Protein AF-A0A3C0BRW0-F1 (afdb_monomer_lite)

pLDDT: mean 70.27, std 20.3, range [24.67, 95.62]

Sequence (268 aa):
MEIEELIKKYGTYVYSYAWKLSCSPDEADDISQETFIRAWKNRDTLRDEKAAAGWLRRICLNCFLMKHRGKEAQNILFAGGVQEPEDDDRQAAERYMPLPEEEVLVDESIREMQNGCFYAMVRRLTLEQRIAFSLVDMFGLTTAETAQLLAGTEGAVKAQLFRARMNLDAFFSGHCSVISAANPCSCRAWQEFWKQRYRNQEEMRKSAAQVIPDGTLDWHTKKYRFNPAVRGKIRYLYAHMPEKEPDEKWFKKIIETVSLPPQTTSSL

Radius of gyration: 19.44 Å; chains: 1; bounding box: 42×48×54 Å

Secondary structure (DSSP, 8-state):
--HHHHHHHHHHHHHHHHHHHH--HHHHHHHHHHHHHHHHHTGGG---STTHHHHHHHHHHHHHHHHHH-TTGGG-SS-S----------------PPPTTS----SGGGTT---HHHHHHHTTS-HHHHHHHIIIIIT---HHHHHHHTTS-HHHHHHHHHHHHHHHHHHHHHHBTTT-TTSSB-HHHHHHHHHHTTT-HHHHHHHHHHH-TTSS--TTTTT----HHHHHHHHHHHHT--SSPPPHHHHHHHHHHHHSPP------

Foldseek 3Di:
DALVVLCVLCVVVQLLLQCLQQVDNVRSVVLSVQLSVVCNVCVVVDPDPVCSSVVSSLSSVQSVCCVVPNDPQLADLAPDDDDDDDDDDDDDDDDDQPDSPPDDDDDPLLVQQPPCVVSVQLQQADSSLSLLCSVCLVRPDQLVVSQVSNVHDSRRSVVSPVQNLLLSLLLCCQAPCLQPVPHDDDVVVVLVCVVCCVVCVPVVVVVVCVSPVVSHGDNVVSVDDDDVLSSVLVSVCVVLPDSHDDDPVSVVVSSVVNVDDPPPPPDD

Structure (mmCIF, N/CA/C/O backbone):
data_AF-A0A3C0BRW0-F1
#
_entry.id   AF-A0A3C0BRW0-F1
#
loop_
_atom_site.group_PDB
_atom_site.id
_atom_site.type_symbol
_atom_site.label_atom_id
_atom_site.label_alt_id
_atom_site.label_comp_id
_atom_site.label_asym_id
_atom_site.label_entity_id
_atom_site.label_seq_id
_atom_site.pdbx_PDB_ins_code
_atom_site.Cartn_x
_atom_site.Cartn_y
_atom_site.Cartn_z
_atom_site.occupancy
_atom_site.B_iso_or_equiv
_atom_site.auth_seq_id
_atom_site.auth_comp_id
_atom_site.auth_asym_id
_atom_site.auth_atom_id
_atom_site.pdbx_PDB_model_num
ATOM 1 N N . MET A 1 1 ? -19.737 -1.224 21.352 1.00 72.94 1 MET A N 1
ATOM 2 C CA . MET A 1 1 ? -19.337 -2.391 20.548 1.00 72.94 1 MET A CA 1
ATOM 3 C C . MET A 1 1 ? -18.208 -3.056 21.295 1.00 72.94 1 MET A C 1
ATOM 5 O O . MET A 1 1 ? -17.235 -2.374 21.614 1.00 72.94 1 MET A O 1
ATOM 9 N N . GLU A 1 2 ? -18.388 -4.324 21.641 1.00 86.19 2 GLU A N 1
ATOM 10 C CA . GLU A 1 2 ? -17.383 -5.087 22.384 1.00 86.19 2 GLU A CA 1
ATOM 11 C C . GLU A 1 2 ? -16.185 -5.424 21.484 1.00 86.19 2 GLU A C 1
ATOM 13 O O . GLU A 1 2 ? -16.259 -5.351 20.251 1.00 86.19 2 GLU A O 1
ATOM 18 N N . ILE A 1 3 ? -15.042 -5.761 22.085 1.00 87.81 3 ILE A N 1
ATOM 19 C CA . ILE A 1 3 ? -13.817 -6.015 21.314 1.00 87.81 3 ILE A CA 1
ATOM 20 C C . ILE A 1 3 ? -13.934 -7.279 20.457 1.00 87.81 3 ILE A C 1
ATOM 22 O O . ILE A 1 3 ? -13.419 -7.314 19.342 1.00 87.81 3 ILE A O 1
ATOM 26 N N . GLU A 1 4 ? -14.654 -8.290 20.931 1.00 89.94 4 GLU A N 1
ATOM 27 C CA . GLU A 1 4 ? -14.922 -9.527 20.204 1.00 89.94 4 GLU A CA 1
ATOM 28 C C . GLU A 1 4 ? -15.706 -9.250 18.915 1.00 89.94 4 GLU A C 1
ATOM 30 O O . GLU A 1 4 ? -15.403 -9.822 17.867 1.00 89.94 4 GLU A O 1
ATOM 35 N N . GLU A 1 5 ? -16.668 -8.323 18.963 1.00 88.25 5 GLU A N 1
ATOM 36 C CA . GLU A 1 5 ? -17.436 -7.886 17.792 1.00 88.25 5 GLU A CA 1
ATOM 37 C C . GLU A 1 5 ? -16.550 -7.127 16.799 1.00 88.25 5 GLU A C 1
ATOM 39 O O . GLU A 1 5 ? -16.601 -7.389 15.596 1.00 88.25 5 GLU A O 1
ATOM 44 N N . LEU A 1 6 ? -15.682 -6.239 17.300 1.00 86.94 6 LEU A N 1
ATOM 45 C CA . LEU A 1 6 ? -14.691 -5.530 16.487 1.00 86.94 6 LEU A CA 1
ATOM 46 C C . LEU A 1 6 ? -13.738 -6.496 15.775 1.00 86.94 6 LEU A C 1
ATOM 48 O O . LEU A 1 6 ? -13.504 -6.343 14.578 1.00 86.94 6 LEU A O 1
ATOM 52 N N . ILE A 1 7 ? -13.195 -7.485 16.489 1.00 88.88 7 ILE A N 1
ATOM 53 C CA . ILE A 1 7 ? -12.282 -8.486 15.921 1.00 88.88 7 ILE A CA 1
ATOM 54 C C . ILE A 1 7 ? -13.012 -9.323 14.874 1.00 88.88 7 ILE A C 1
ATOM 56 O O . ILE A 1 7 ? -12.512 -9.489 13.763 1.00 88.88 7 ILE A O 1
ATOM 60 N N . LYS A 1 8 ? -14.215 -9.811 15.193 1.00 87.50 8 LYS A N 1
ATOM 61 C CA . LYS A 1 8 ? -15.005 -10.630 14.272 1.00 87.50 8 LYS A CA 1
ATOM 62 C C . LYS A 1 8 ? -15.357 -9.874 12.989 1.00 87.50 8 LYS A C 1
ATOM 64 O O . LYS A 1 8 ? -15.321 -10.466 11.916 1.00 87.50 8 LYS A O 1
ATOM 69 N N . LYS A 1 9 ? -15.691 -8.584 13.093 1.00 87.69 9 LYS A N 1
ATOM 70 C CA . LYS A 1 9 ? -16.120 -7.763 11.951 1.00 87.69 9 LYS A CA 1
ATOM 71 C C . LYS A 1 9 ? -14.956 -7.184 11.144 1.00 87.69 9 LYS A C 1
ATOM 73 O O . LYS A 1 9 ? -15.060 -7.074 9.930 1.00 87.69 9 LYS A O 1
ATOM 78 N N . TYR A 1 10 ? -13.856 -6.806 11.797 1.00 86.75 10 TYR A N 1
ATOM 79 C CA . TYR A 1 10 ? -12.770 -6.044 11.168 1.00 86.75 10 TYR A CA 1
ATOM 80 C C . TYR A 1 10 ? -11.405 -6.744 11.192 1.00 86.75 10 TYR A C 1
ATOM 82 O O . TYR A 1 10 ? -10.428 -6.156 10.730 1.00 86.75 10 TYR A O 1
ATOM 90 N N . GLY A 1 11 ? -11.301 -7.975 11.701 1.00 86.06 11 GLY A N 1
ATOM 91 C CA . GLY A 1 11 ? -10.047 -8.739 11.765 1.00 86.06 11 GLY A CA 1
ATOM 92 C C . GLY A 1 11 ? -9.334 -8.812 10.417 1.00 86.06 11 GLY A C 1
ATOM 93 O O . GLY A 1 11 ? -8.176 -8.413 10.298 1.00 86.06 11 GLY A O 1
ATOM 94 N N . THR A 1 12 ? -10.070 -9.217 9.384 1.00 81.44 12 THR A N 1
ATOM 95 C CA . THR A 1 12 ? -9.594 -9.286 7.996 1.00 81.44 12 THR A CA 1
ATOM 96 C C . THR A 1 12 ? -9.165 -7.927 7.466 1.00 81.44 12 THR A C 1
ATOM 98 O O . THR A 1 12 ? -8.080 -7.793 6.913 1.00 81.44 12 THR A O 1
ATOM 101 N N . TYR A 1 13 ? -9.989 -6.900 7.683 1.00 83.50 13 TYR A N 1
ATOM 102 C CA . TYR A 1 13 ? -9.696 -5.538 7.249 1.00 83.50 13 TYR A CA 1
ATOM 103 C C . TYR A 1 13 ? -8.367 -5.037 7.832 1.00 83.50 13 TYR A C 1
ATOM 105 O O . TYR A 1 13 ? -7.514 -4.531 7.102 1.00 83.50 13 TYR A O 1
ATOM 113 N N . VAL A 1 14 ? -8.171 -5.217 9.141 1.00 88.50 14 VAL A N 1
ATOM 114 C CA . VAL A 1 14 ? -6.945 -4.814 9.841 1.00 88.50 14 VAL A CA 1
ATOM 115 C C . VAL A 1 14 ? -5.745 -5.616 9.347 1.00 88.50 14 VAL A C 1
ATOM 117 O O . VAL A 1 14 ? -4.701 -5.019 9.085 1.00 88.50 14 VAL A O 1
ATOM 120 N N . TYR A 1 15 ? -5.895 -6.927 9.151 1.00 87.50 15 TYR A N 1
ATOM 121 C CA . TYR A 1 15 ? -4.826 -7.762 8.612 1.00 87.50 15 TYR A CA 1
ATOM 122 C C . TYR A 1 15 ? -4.410 -7.333 7.209 1.00 87.50 15 TYR A C 1
ATOM 124 O O . TYR A 1 15 ? -3.234 -7.061 6.969 1.00 87.50 15 TYR A O 1
ATOM 132 N N . SER A 1 16 ? -5.370 -7.192 6.293 1.00 83.31 16 SER A N 1
ATOM 133 C CA . SER A 1 16 ? -5.122 -6.717 4.932 1.00 83.31 16 SER A CA 1
ATOM 134 C C . SER A 1 16 ? -4.447 -5.344 4.942 1.00 83.31 16 SER A C 1
ATOM 136 O O . SER A 1 16 ? -3.535 -5.100 4.149 1.00 83.31 16 SER A O 1
ATOM 138 N N . TYR A 1 17 ? -4.827 -4.469 5.881 1.00 84.94 17 TYR A N 1
ATOM 139 C CA . TYR A 1 17 ? -4.181 -3.179 6.147 1.00 84.94 17 TYR A CA 1
ATOM 140 C C . TYR A 1 17 ? -2.728 -3.288 6.580 1.00 84.94 17 TYR A C 1
ATOM 142 O O . TYR A 1 17 ? -1.840 -2.731 5.923 1.00 84.94 17 TYR A O 1
ATOM 150 N N . ALA A 1 18 ? -2.458 -4.060 7.621 1.00 89.00 18 ALA A N 1
ATOM 151 C CA . ALA A 1 18 ? -1.109 -4.308 8.094 1.00 89.00 18 ALA A CA 1
ATOM 152 C C . ALA A 1 18 ? -0.230 -4.975 7.023 1.00 89.00 18 ALA A C 1
ATOM 154 O O . ALA A 1 18 ? 0.948 -4.636 6.874 1.00 89.00 18 ALA A O 1
ATOM 155 N N . TRP A 1 19 ? -0.800 -5.885 6.238 1.00 84.81 19 TRP A N 1
ATOM 156 C CA . TRP A 1 19 ? -0.107 -6.607 5.182 1.00 84.81 19 TRP A CA 1
ATOM 157 C C . TRP A 1 19 ? 0.234 -5.722 3.990 1.00 84.81 19 TRP A C 1
ATOM 159 O O . TRP A 1 19 ? 1.385 -5.697 3.569 1.00 84.81 19 TRP A O 1
ATOM 169 N N . LYS A 1 20 ? -0.701 -4.911 3.491 1.00 83.31 20 LYS A N 1
ATOM 170 C CA . LYS A 1 20 ? -0.432 -3.948 2.409 1.00 83.31 20 LYS A CA 1
ATOM 171 C C . LYS A 1 20 ? 0.614 -2.892 2.803 1.00 83.31 20 LYS A C 1
ATOM 173 O O . LYS A 1 20 ? 1.365 -2.431 1.943 1.00 83.31 20 LYS A O 1
ATOM 178 N N . LEU A 1 21 ? 0.708 -2.528 4.086 1.00 85.25 21 LEU A N 1
ATOM 179 C CA . LEU A 1 21 ? 1.735 -1.610 4.606 1.00 85.25 21 LEU A CA 1
ATOM 180 C C . LEU A 1 21 ? 3.111 -2.277 4.769 1.00 85.25 21 LEU A C 1
ATOM 182 O O . LEU A 1 21 ? 4.126 -1.773 4.284 1.00 85.25 21 LEU A O 1
ATOM 186 N N . SER A 1 22 ? 3.165 -3.416 5.459 1.00 82.44 22 SER A N 1
ATOM 187 C CA . SER A 1 22 ? 4.420 -4.117 5.776 1.00 82.44 22 SER A CA 1
ATOM 188 C C . SER A 1 22 ? 4.954 -4.959 4.618 1.00 82.44 22 SER A C 1
ATOM 190 O O . SER A 1 22 ? 6.145 -5.290 4.568 1.00 82.44 22 SER A O 1
ATOM 192 N N . CYS A 1 23 ? 4.062 -5.326 3.697 1.00 75.31 23 CYS A N 1
ATOM 193 C CA . CYS A 1 23 ? 4.205 -6.393 2.714 1.00 75.31 23 CYS A CA 1
ATOM 194 C C . CYS A 1 23 ? 4.520 -7.768 3.344 1.00 75.31 23 CYS A C 1
ATOM 196 O O . CYS A 1 23 ? 4.859 -8.703 2.619 1.00 75.31 23 CYS A O 1
ATOM 198 N N . SER A 1 24 ? 4.488 -7.914 4.675 1.00 74.44 24 SER A N 1
ATOM 199 C CA . SER A 1 24 ? 4.941 -9.095 5.421 1.00 74.44 24 SER A CA 1
ATOM 200 C C . SER A 1 24 ? 3.781 -9.841 6.028 1.00 74.44 24 SER A C 1
ATOM 202 O O . SER A 1 24 ? 3.061 -9.218 6.794 1.00 74.44 24 SER A O 1
ATOM 204 N N . PRO A 1 25 ? 3.636 -11.153 5.799 1.00 73.56 25 PRO A N 1
ATOM 205 C CA . PRO A 1 25 ? 2.705 -11.949 6.589 1.00 73.56 25 PRO A CA 1
ATOM 206 C C . PRO A 1 25 ? 3.039 -11.878 8.086 1.00 73.56 25 PRO A C 1
ATOM 208 O O . PRO A 1 25 ? 2.203 -11.450 8.871 1.00 73.56 25 PRO A O 1
ATOM 211 N N . ASP A 1 26 ? 4.297 -12.153 8.451 1.00 74.56 26 ASP A N 1
ATOM 212 C CA . ASP A 1 26 ? 4.727 -12.200 9.857 1.00 74.56 26 ASP A CA 1
ATOM 213 C C . ASP A 1 26 ? 4.567 -10.843 10.562 1.00 74.56 26 ASP A C 1
ATOM 215 O O . ASP A 1 26 ? 4.089 -10.758 11.688 1.00 74.56 26 ASP A O 1
ATOM 219 N N . GLU A 1 27 ? 4.924 -9.739 9.891 1.00 83.50 27 GLU A N 1
ATOM 220 C CA . GLU A 1 27 ? 4.712 -8.419 10.496 1.00 83.50 27 GLU A CA 1
ATOM 221 C C . GLU A 1 27 ? 3.241 -8.011 10.494 1.00 83.50 27 GLU A C 1
ATOM 223 O O . GLU A 1 27 ? 2.842 -7.269 11.387 1.00 83.50 27 GLU A O 1
ATOM 228 N N . ALA A 1 28 ? 2.451 -8.449 9.510 1.00 86.62 28 ALA A N 1
ATOM 229 C CA . ALA A 1 28 ? 1.026 -8.161 9.475 1.00 86.62 28 ALA A CA 1
ATOM 230 C C . ALA A 1 28 ? 0.301 -8.824 10.641 1.00 86.62 28 ALA A C 1
ATOM 232 O O . ALA A 1 28 ? -0.515 -8.155 11.272 1.00 86.62 28 ALA A O 1
ATOM 233 N N . ASP A 1 29 ? 0.639 -10.075 10.966 1.00 86.00 29 ASP A N 1
ATOM 234 C CA . ASP A 1 29 ? 0.128 -10.773 12.150 1.00 86.00 29 ASP A CA 1
ATOM 235 C C . ASP A 1 29 ? 0.421 -9.959 13.420 1.00 86.00 29 ASP A C 1
ATOM 237 O O . ASP A 1 29 ? -0.505 -9.582 14.144 1.00 86.00 29 ASP A O 1
ATOM 241 N N . ASP A 1 30 ? 1.689 -9.590 13.637 1.00 89.25 30 ASP A N 1
ATOM 242 C CA . ASP A 1 30 ? 2.110 -8.798 14.801 1.00 89.25 30 ASP A CA 1
ATOM 243 C C . ASP A 1 30 ? 1.377 -7.450 14.895 1.00 89.25 30 ASP A C 1
ATOM 245 O O . ASP A 1 30 ? 0.871 -7.060 15.950 1.00 89.25 30 ASP A O 1
ATOM 249 N N . ILE A 1 31 ? 1.339 -6.700 13.788 1.00 93.38 31 ILE A N 1
ATOM 250 C CA . ILE A 1 31 ? 0.736 -5.363 13.739 1.00 93.38 31 ILE A CA 1
ATOM 251 C C . ILE A 1 31 ? -0.772 -5.456 13.971 1.00 93.38 31 ILE A C 1
ATOM 253 O O . ILE A 1 31 ? -1.332 -4.598 14.655 1.00 93.38 31 ILE A O 1
ATOM 257 N N . SER A 1 32 ? -1.435 -6.478 13.432 1.00 93.44 32 SER A N 1
ATOM 258 C CA . SER A 1 32 ? -2.879 -6.669 13.595 1.00 93.44 32 SER A CA 1
ATOM 259 C C . SER A 1 32 ? -3.239 -6.980 15.040 1.00 93.44 32 SER A C 1
ATOM 261 O O . SER A 1 32 ? -4.158 -6.372 15.591 1.00 93.44 32 SER A O 1
ATOM 263 N N . GLN A 1 33 ? -2.478 -7.863 15.688 1.00 93.50 33 GLN A N 1
ATOM 264 C CA . GLN A 1 33 ? -2.668 -8.174 17.104 1.00 93.50 33 GLN A CA 1
ATOM 265 C C . GLN A 1 33 ? -2.468 -6.931 17.978 1.00 93.50 33 GLN A C 1
ATOM 267 O O . GLN A 1 33 ? -3.347 -6.581 18.767 1.00 93.50 33 GLN A O 1
ATOM 272 N N . GLU A 1 34 ? -1.365 -6.202 17.784 1.00 95.19 34 GLU A N 1
ATOM 273 C CA . GLU A 1 34 ? -1.102 -4.956 18.515 1.00 95.19 34 GLU A CA 1
ATOM 274 C C . GLU A 1 34 ? -2.198 -3.905 18.260 1.00 95.19 34 GLU A C 1
ATOM 276 O O . GLU A 1 34 ? -2.597 -3.179 19.176 1.00 95.19 34 GLU A O 1
ATOM 281 N N . THR A 1 35 ? -2.753 -3.860 17.044 1.00 94.94 35 THR A N 1
ATOM 282 C CA . THR A 1 35 ? -3.877 -2.979 16.698 1.00 94.94 35 THR A CA 1
ATOM 283 C C . THR A 1 35 ? -5.098 -3.277 17.554 1.00 94.94 35 THR A C 1
ATOM 285 O O . THR A 1 35 ? -5.644 -2.352 18.156 1.00 94.94 35 THR A O 1
ATOM 288 N N . PHE A 1 36 ? -5.520 -4.539 17.662 1.00 95.62 36 PHE A N 1
ATOM 289 C CA . PHE A 1 36 ? -6.689 -4.897 18.469 1.00 95.62 36 PHE A CA 1
ATOM 290 C C . PHE A 1 36 ? -6.442 -4.746 19.973 1.00 95.62 36 PHE A C 1
ATOM 292 O O . PHE A 1 36 ? -7.334 -4.288 20.687 1.00 95.62 36 PHE A O 1
ATOM 299 N N . ILE A 1 37 ? -5.223 -5.006 20.457 1.00 94.50 37 ILE A N 1
ATOM 300 C CA . ILE A 1 37 ? -4.841 -4.725 21.852 1.00 94.50 37 ILE A CA 1
ATOM 301 C C . ILE A 1 37 ? -4.998 -3.230 22.162 1.00 94.50 37 ILE A C 1
ATOM 303 O O . ILE A 1 37 ? -5.529 -2.848 23.209 1.00 94.50 37 ILE A O 1
ATOM 307 N N . ARG A 1 38 ? -4.558 -2.353 21.255 1.00 92.81 38 ARG A N 1
ATOM 308 C CA . ARG A 1 38 ? -4.721 -0.902 21.420 1.00 92.81 38 ARG A CA 1
ATOM 309 C C . ARG A 1 38 ? -6.149 -0.438 21.228 1.00 92.81 38 ARG A C 1
ATOM 311 O O . ARG A 1 38 ? -6.566 0.467 21.948 1.00 92.81 38 ARG A O 1
ATOM 318 N N . ALA A 1 39 ? -6.883 -1.040 20.300 1.00 91.69 39 ALA A N 1
ATOM 319 C CA . ALA A 1 39 ? -8.300 -0.778 20.117 1.00 91.69 39 ALA A CA 1
ATOM 320 C C . ALA A 1 39 ? -9.053 -1.072 21.418 1.00 91.69 39 ALA A C 1
ATOM 322 O O . ALA A 1 39 ? -9.756 -0.205 21.919 1.00 91.69 39 ALA A O 1
ATOM 323 N N . TRP A 1 40 ? -8.806 -2.222 22.047 1.00 91.94 40 TRP A N 1
ATOM 324 C CA . TRP A 1 40 ? -9.408 -2.573 23.333 1.00 91.94 40 TRP A CA 1
ATOM 325 C C . TRP A 1 40 ? -9.110 -1.550 24.439 1.00 91.94 40 TRP A C 1
ATOM 327 O O . TRP A 1 40 ? -10.020 -1.110 25.150 1.00 91.94 40 TRP A O 1
ATOM 337 N N . LYS A 1 41 ? -7.847 -1.110 24.544 1.00 89.38 41 LYS A N 1
ATOM 338 C CA . LYS A 1 41 ? -7.415 -0.087 25.516 1.00 89.38 41 LYS A CA 1
ATOM 339 C C . LYS A 1 41 ? -8.036 1.290 25.272 1.00 89.38 41 LYS A C 1
ATOM 341 O O . LYS A 1 41 ? -8.185 2.046 26.221 1.00 89.38 41 LYS A O 1
ATOM 346 N N . ASN A 1 42 ? -8.373 1.619 24.025 1.00 87.31 42 ASN A N 1
ATOM 347 C CA . ASN A 1 42 ? -8.901 2.929 23.629 1.00 87.31 42 ASN A CA 1
ATOM 348 C C . ASN A 1 42 ? -10.364 2.866 23.171 1.00 87.31 42 ASN A C 1
ATOM 350 O O . ASN A 1 42 ? -10.830 3.801 22.519 1.00 87.31 42 ASN A O 1
ATOM 354 N N . ARG A 1 43 ? -11.090 1.782 23.466 1.00 86.94 43 ARG A N 1
ATOM 355 C CA . ARG A 1 43 ? -12.437 1.526 22.927 1.00 86.94 43 ARG A CA 1
ATOM 356 C C . ARG A 1 43 ? -13.429 2.651 23.226 1.00 86.94 43 ARG A C 1
ATOM 358 O O . ARG A 1 43 ? -14.273 2.943 22.391 1.00 86.94 43 ARG A O 1
ATOM 365 N 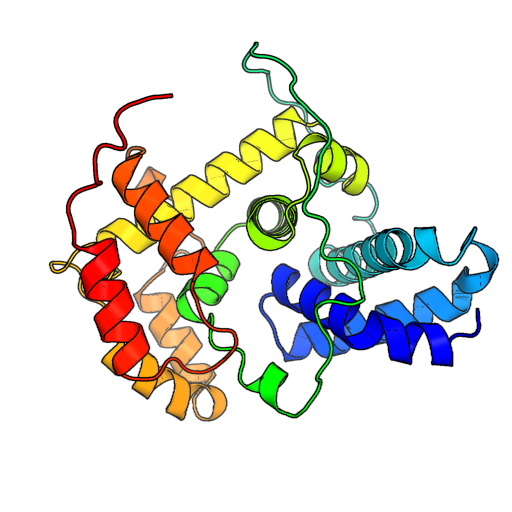N . ASP A 1 44 ? -13.244 3.353 24.342 1.00 84.69 44 ASP A N 1
ATOM 366 C CA . ASP A 1 44 ? -14.084 4.483 24.758 1.00 84.69 44 ASP A CA 1
ATOM 367 C C . ASP A 1 44 ? -13.938 5.716 23.839 1.00 84.69 44 ASP A C 1
ATOM 369 O O . ASP A 1 44 ? -14.751 6.634 23.880 1.00 84.69 44 ASP A O 1
ATOM 373 N N . THR A 1 45 ? -12.909 5.748 22.982 1.00 85.25 45 THR A N 1
ATOM 374 C CA . THR A 1 45 ? -12.702 6.808 21.976 1.00 85.25 45 THR A CA 1
ATOM 375 C C . THR A 1 45 ? -13.448 6.554 20.666 1.00 85.25 45 THR A C 1
ATOM 377 O O . THR A 1 45 ? -13.522 7.446 19.814 1.00 85.25 45 THR A O 1
ATOM 380 N N . LEU A 1 46 ? -13.997 5.348 20.482 1.00 83.06 46 LEU A N 1
ATOM 381 C CA . LEU A 1 46 ? -14.793 5.012 19.313 1.00 83.06 46 LEU A CA 1
ATOM 382 C C . LEU A 1 46 ? -16.173 5.665 19.438 1.00 83.06 46 LEU A C 1
ATOM 384 O O . LEU A 1 46 ? -16.971 5.298 20.294 1.00 83.06 46 LEU A O 1
ATOM 388 N N . ARG A 1 47 ? -16.451 6.634 18.561 1.00 73.56 47 ARG A N 1
ATOM 389 C CA . ARG A 1 47 ? -17.701 7.410 18.590 1.00 73.56 47 ARG A CA 1
ATOM 390 C C . ARG A 1 47 ? -18.930 6.561 18.269 1.00 73.56 47 ARG A C 1
ATOM 392 O O . ARG A 1 47 ? -19.927 6.648 18.974 1.00 73.56 47 ARG A O 1
ATOM 399 N N . ASP A 1 48 ? -18.854 5.774 17.198 1.00 81.00 48 ASP A N 1
ATOM 400 C CA . ASP A 1 48 ? -19.925 4.893 16.736 1.00 81.00 48 ASP A CA 1
ATOM 401 C C . ASP A 1 48 ? -19.377 3.765 15.843 1.00 81.00 48 ASP A C 1
ATOM 403 O O . ASP A 1 48 ? -18.195 3.732 15.491 1.00 81.00 48 ASP A O 1
ATOM 407 N N . GLU A 1 49 ? -20.248 2.828 15.468 1.00 75.31 49 GLU A N 1
ATOM 408 C CA . GLU A 1 49 ? -19.890 1.674 14.639 1.00 75.31 49 GLU A CA 1
ATOM 409 C C . GLU A 1 49 ? -19.458 2.053 13.212 1.00 75.31 49 GLU A C 1
ATOM 411 O O . GLU A 1 49 ? -18.581 1.400 12.645 1.00 75.31 49 GLU A O 1
ATOM 416 N N . LYS A 1 50 ? -20.014 3.127 12.637 1.00 79.12 50 LYS A N 1
ATOM 417 C CA . LYS A 1 50 ? -19.676 3.587 11.278 1.00 79.12 50 LYS A CA 1
ATOM 418 C C . LYS A 1 50 ? -18.261 4.164 11.224 1.00 79.12 50 LYS A C 1
ATOM 420 O O . LYS A 1 50 ? -17.599 4.085 10.192 1.00 79.12 50 LYS A O 1
ATOM 425 N N . ALA A 1 51 ? -17.768 4.696 12.340 1.00 78.31 51 ALA A N 1
ATOM 426 C CA . ALA A 1 51 ? -16.406 5.195 12.476 1.00 78.31 51 ALA A CA 1
ATOM 427 C C . ALA A 1 51 ? -15.353 4.087 12.692 1.00 78.31 51 ALA A C 1
ATOM 429 O O . ALA A 1 51 ? -14.154 4.367 12.595 1.00 78.31 51 ALA A O 1
ATOM 430 N N . ALA A 1 52 ? -15.760 2.842 12.970 1.00 81.56 52 ALA A N 1
ATOM 431 C CA . ALA A 1 52 ? -14.854 1.783 13.418 1.00 81.56 52 ALA A CA 1
ATOM 432 C C . ALA A 1 52 ? -13.749 1.445 12.407 1.00 81.56 52 ALA A C 1
ATOM 434 O O . ALA A 1 52 ? -12.589 1.337 12.801 1.00 81.56 52 ALA A O 1
ATOM 435 N N . ALA A 1 53 ? -14.067 1.360 11.110 1.00 84.00 53 ALA A N 1
ATOM 436 C CA . ALA A 1 53 ? -13.073 1.074 10.072 1.00 84.00 53 ALA A CA 1
ATOM 437 C C . ALA A 1 53 ? -11.973 2.152 10.018 1.00 84.00 53 ALA A C 1
ATOM 439 O O . ALA A 1 53 ? -10.783 1.850 10.102 1.00 84.00 53 ALA A O 1
ATOM 440 N N . GLY A 1 54 ? -12.363 3.431 9.954 1.00 80.94 54 GLY A N 1
ATOM 441 C CA . GLY A 1 54 ? -11.421 4.554 9.928 1.00 80.94 54 GLY A CA 1
ATOM 442 C C . GLY A 1 54 ? -10.608 4.689 11.220 1.00 80.94 54 GLY A C 1
ATOM 443 O O . GLY A 1 54 ? -9.421 5.023 11.175 1.00 80.94 54 GLY A O 1
ATOM 444 N N . TRP A 1 55 ? -11.225 4.388 12.363 1.00 84.38 55 TRP A N 1
ATOM 445 C CA . TRP A 1 55 ? -10.574 4.388 13.670 1.00 84.38 55 TRP A CA 1
ATOM 446 C C . TRP A 1 55 ? -9.535 3.263 13.798 1.00 84.38 55 TRP A C 1
ATOM 448 O O . TRP A 1 55 ? -8.374 3.540 14.110 1.00 84.38 55 TRP A O 1
ATOM 458 N N . LEU A 1 56 ? -9.889 2.020 13.449 1.00 86.88 56 LEU A N 1
ATOM 459 C CA . LEU A 1 56 ? -8.956 0.886 13.421 1.00 86.88 56 LEU A CA 1
ATOM 460 C C . LEU A 1 56 ? -7.808 1.117 12.434 1.00 86.88 56 LEU A C 1
ATOM 462 O O . LEU A 1 56 ? -6.654 0.847 12.763 1.00 86.88 56 LEU A O 1
ATOM 466 N N . ARG A 1 57 ? -8.094 1.693 11.261 1.00 87.50 57 ARG A N 1
ATOM 467 C CA . ARG A 1 57 ? -7.084 2.078 10.263 1.00 87.50 57 ARG A CA 1
ATOM 468 C C . ARG A 1 57 ? -6.017 3.003 10.849 1.00 87.50 57 ARG A C 1
ATOM 470 O O . ARG A 1 57 ? -4.822 2.793 10.638 1.00 87.50 57 ARG A O 1
ATOM 477 N N . ARG A 1 58 ? -6.442 4.028 11.598 1.00 86.50 58 ARG A N 1
ATOM 478 C CA . ARG A 1 58 ? -5.542 4.982 12.266 1.00 86.50 58 ARG A CA 1
ATOM 479 C C . ARG A 1 58 ? -4.669 4.272 13.301 1.00 86.50 58 ARG A C 1
ATOM 481 O O . ARG A 1 58 ? -3.460 4.492 13.324 1.00 86.50 58 ARG A O 1
ATOM 488 N N . ILE A 1 59 ? -5.257 3.398 14.120 1.00 89.56 59 ILE A N 1
ATOM 489 C CA . ILE A 1 59 ? -4.516 2.620 15.124 1.00 89.56 59 ILE A CA 1
ATOM 490 C C . ILE A 1 59 ? -3.498 1.698 14.444 1.00 89.56 59 ILE A C 1
ATOM 492 O O . ILE A 1 59 ? -2.333 1.685 14.840 1.00 89.56 59 ILE A O 1
ATOM 496 N N . CYS A 1 60 ? -3.905 0.981 13.397 1.00 91.38 60 CYS A N 1
ATOM 497 C CA . CYS A 1 60 ? -3.042 0.046 12.686 1.00 91.38 60 CYS A CA 1
ATOM 498 C C . CYS A 1 60 ? -1.852 0.739 12.024 1.00 91.38 60 CYS A C 1
ATOM 500 O O . CYS A 1 60 ? -0.717 0.272 12.141 1.00 91.38 60 CYS A O 1
ATOM 502 N N . LEU A 1 61 ? -2.086 1.889 11.386 1.00 89.06 61 LEU A N 1
ATOM 503 C CA . LEU A 1 61 ? -1.010 2.697 10.822 1.00 89.06 61 LEU A CA 1
ATOM 504 C C . LEU A 1 61 ? -0.027 3.143 11.909 1.00 89.06 61 LEU A C 1
ATOM 506 O O . LEU A 1 61 ? 1.180 3.026 11.726 1.00 89.06 61 LEU A O 1
ATOM 510 N N . ASN A 1 62 ? -0.526 3.598 13.059 1.00 87.69 62 ASN A N 1
ATOM 511 C CA . ASN A 1 62 ? 0.331 3.997 14.173 1.00 87.69 62 ASN A CA 1
ATOM 512 C C . ASN A 1 62 ? 1.176 2.824 14.695 1.00 87.69 62 ASN A C 1
ATOM 514 O O . ASN A 1 62 ? 2.359 3.009 14.978 1.00 87.69 62 ASN A O 1
ATOM 518 N N . CYS A 1 63 ? 0.606 1.619 14.785 1.00 90.88 63 CYS A N 1
ATOM 519 C CA . CYS A 1 63 ? 1.344 0.413 15.175 1.00 90.88 63 CYS A CA 1
ATOM 520 C C . CYS A 1 63 ? 2.468 0.098 14.178 1.00 90.88 63 CYS A C 1
ATOM 522 O O . CYS A 1 63 ? 3.610 -0.125 14.583 1.00 90.88 63 CYS A O 1
ATOM 524 N N . PHE A 1 64 ? 2.169 0.162 12.876 1.00 90.38 64 PHE A N 1
ATOM 525 C CA . PHE A 1 64 ? 3.162 -0.004 11.815 1.00 90.38 64 PHE A CA 1
ATOM 526 C C . PHE A 1 64 ? 4.292 1.035 11.920 1.00 90.38 64 PHE A C 1
ATOM 528 O O . PHE A 1 64 ? 5.470 0.676 11.923 1.00 90.38 64 PHE A O 1
ATOM 535 N N . LEU A 1 65 ? 3.953 2.317 12.075 1.00 86.44 65 LEU A N 1
ATOM 536 C CA . LEU A 1 65 ? 4.936 3.399 12.179 1.00 86.44 65 LEU A CA 1
ATOM 537 C C . LEU A 1 65 ? 5.829 3.264 13.412 1.00 86.44 65 LEU A C 1
ATOM 539 O O . LEU A 1 65 ? 7.038 3.460 13.310 1.00 86.44 65 LEU A O 1
ATOM 543 N N . MET A 1 66 ? 5.264 2.879 14.559 1.00 83.88 66 MET A N 1
ATOM 544 C CA . MET A 1 66 ? 6.043 2.640 15.775 1.00 83.88 66 MET A CA 1
ATOM 545 C C . MET A 1 66 ? 7.064 1.514 15.600 1.00 83.88 66 MET A C 1
ATOM 547 O O . MET A 1 66 ? 8.186 1.638 16.091 1.00 83.88 66 MET A O 1
ATOM 551 N N . LYS A 1 67 ? 6.697 0.441 14.887 1.00 84.94 67 LYS A N 1
ATOM 552 C CA . LYS A 1 67 ? 7.598 -0.685 14.599 1.00 84.94 67 LYS A CA 1
ATOM 553 C C . LYS A 1 67 ? 8.735 -0.285 13.654 1.00 84.94 67 LYS A C 1
ATOM 555 O O . LYS A 1 67 ? 9.865 -0.708 13.861 1.00 84.94 67 LYS A O 1
ATOM 560 N N . HIS A 1 68 ? 8.452 0.548 12.650 1.00 80.25 68 HIS A N 1
ATOM 561 C CA . HIS A 1 68 ? 9.406 0.873 11.576 1.00 80.25 68 HIS A CA 1
ATOM 562 C C . HIS A 1 68 ? 10.214 2.159 11.779 1.00 80.25 68 HIS A C 1
ATOM 564 O O . HIS A 1 68 ? 11.176 2.386 11.050 1.00 80.25 68 HIS A O 1
ATOM 570 N N . ARG A 1 69 ? 9.858 3.010 12.748 1.00 71.00 69 ARG A N 1
ATOM 571 C CA . ARG A 1 69 ? 10.557 4.285 12.995 1.00 71.00 69 ARG A CA 1
ATOM 572 C C . ARG A 1 69 ? 10.892 4.568 14.466 1.00 71.00 69 ARG A C 1
ATOM 574 O O . ARG A 1 69 ? 11.484 5.601 14.761 1.00 71.00 69 ARG A O 1
ATOM 581 N N . GLY A 1 70 ? 10.536 3.673 15.389 1.00 59.59 70 GLY A N 1
ATOM 582 C CA . GLY A 1 70 ? 10.740 3.872 16.826 1.00 59.59 70 GLY A CA 1
ATOM 583 C C . GLY A 1 70 ? 9.678 4.766 17.486 1.00 59.59 70 GLY A C 1
ATOM 584 O O . GLY A 1 70 ? 8.768 5.284 16.838 1.00 59.59 70 GLY A O 1
ATOM 585 N N . LYS A 1 71 ? 9.763 4.924 18.816 1.00 47.31 71 LYS A N 1
ATOM 586 C CA . LYS A 1 71 ? 8.726 5.585 19.641 1.00 47.31 71 LYS A CA 1
ATOM 587 C C . LYS A 1 71 ? 8.531 7.082 19.338 1.00 47.31 71 LYS A C 1
ATOM 589 O O . LYS A 1 71 ? 7.436 7.586 19.569 1.00 47.31 71 LYS A O 1
ATOM 594 N N . GLU A 1 72 ? 9.542 7.770 18.807 1.00 45.44 72 GLU A N 1
ATOM 595 C CA . GLU A 1 72 ? 9.540 9.226 18.557 1.00 45.44 72 GLU A CA 1
ATOM 596 C C . GLU A 1 72 ? 8.861 9.628 17.234 1.00 45.44 72 GLU A C 1
ATOM 598 O O . GLU A 1 72 ? 8.536 10.792 17.012 1.00 45.44 72 GLU A O 1
ATOM 603 N N . ALA A 1 73 ? 8.578 8.668 16.353 1.00 52.00 73 ALA A N 1
ATOM 604 C CA . ALA A 1 73 ? 8.141 8.937 14.985 1.00 52.00 73 ALA A CA 1
ATOM 605 C C . ALA A 1 73 ? 6.644 9.240 14.803 1.00 52.00 73 ALA A C 1
ATOM 607 O O . ALA A 1 73 ? 6.170 9.316 13.668 1.00 52.00 73 ALA A O 1
ATOM 608 N N . GLN A 1 74 ? 5.897 9.423 15.896 1.00 49.78 74 GLN A N 1
ATOM 609 C CA . GLN A 1 74 ? 4.446 9.647 15.865 1.00 49.78 74 GLN A CA 1
ATOM 610 C C . GLN A 1 74 ? 4.040 10.932 15.112 1.00 49.78 74 GLN A C 1
ATOM 612 O O . GLN A 1 74 ? 2.904 11.015 14.658 1.00 49.78 74 GLN A O 1
ATOM 617 N N . ASN A 1 75 ? 4.962 11.890 14.922 1.00 45.25 75 ASN A N 1
ATOM 618 C CA . ASN A 1 75 ? 4.644 13.237 14.424 1.00 45.25 75 ASN A CA 1
ATOM 619 C C . ASN A 1 75 ? 5.377 13.688 13.146 1.00 45.25 75 ASN A C 1
ATOM 621 O O . ASN A 1 75 ? 5.244 14.846 12.762 1.00 45.25 75 ASN A O 1
ATOM 625 N N . ILE A 1 76 ? 6.176 12.848 12.478 1.00 47.34 76 ILE A N 1
ATOM 626 C CA . ILE A 1 76 ? 7.113 13.355 11.452 1.00 47.34 76 ILE A CA 1
ATOM 627 C C . ILE A 1 76 ? 7.164 12.439 10.231 1.00 47.34 76 ILE A C 1
ATOM 629 O O . ILE A 1 76 ? 8.185 11.831 9.922 1.00 47.34 76 ILE A O 1
ATOM 633 N N . LEU A 1 77 ? 6.054 12.288 9.516 1.00 49.44 77 LEU A N 1
ATOM 634 C CA . LEU A 1 77 ? 6.095 11.660 8.192 1.00 49.44 77 LEU A CA 1
ATOM 635 C C . LEU A 1 77 ? 6.304 12.683 7.070 1.00 49.44 77 LEU A C 1
ATOM 637 O O . LEU A 1 77 ? 7.013 12.382 6.115 1.00 49.44 77 LEU A O 1
ATOM 641 N N . PHE A 1 78 ? 5.754 13.894 7.204 1.00 48.50 78 PHE A N 1
ATOM 642 C CA . PHE A 1 78 ? 5.700 14.871 6.107 1.00 48.50 78 PHE A CA 1
ATOM 643 C C . PHE A 1 78 ? 5.814 16.337 6.569 1.00 48.50 78 PHE A C 1
ATOM 645 O O . PHE A 1 78 ? 5.380 17.240 5.861 1.00 48.50 78 PHE A O 1
ATOM 652 N N . ALA A 1 79 ? 6.408 16.598 7.739 1.00 38.44 79 ALA A N 1
ATOM 653 C CA . ALA A 1 79 ? 6.619 17.961 8.250 1.00 38.44 79 ALA A CA 1
ATOM 654 C C . ALA A 1 79 ? 7.732 18.747 7.510 1.00 38.44 79 ALA A C 1
ATOM 656 O O . ALA A 1 79 ? 7.998 19.899 7.839 1.00 38.44 79 ALA A O 1
ATOM 657 N N . GLY A 1 80 ? 8.394 18.141 6.517 1.00 34.03 80 GLY A N 1
ATOM 658 C CA . GLY A 1 80 ? 9.403 18.790 5.677 1.00 34.03 80 GLY A CA 1
ATOM 659 C C . GLY A 1 80 ? 8.787 19.273 4.369 1.00 34.03 80 GLY A C 1
ATOM 660 O O . GLY A 1 80 ? 8.527 18.466 3.477 1.00 34.03 80 GLY A O 1
ATOM 661 N N . GLY A 1 81 ? 8.529 20.577 4.275 1.00 36.38 81 GLY A N 1
ATOM 662 C CA . GLY A 1 81 ? 7.948 21.205 3.092 1.00 36.38 81 GLY A CA 1
ATOM 663 C C . GLY A 1 81 ? 8.844 21.100 1.860 1.00 36.38 81 GLY A C 1
ATOM 664 O O . GLY A 1 81 ? 10.054 21.269 1.967 1.00 36.38 81 GLY A O 1
ATOM 665 N N . VAL A 1 82 ? 8.234 20.869 0.694 1.00 26.73 82 VAL A N 1
ATOM 666 C CA . VAL A 1 82 ? 8.782 21.232 -0.621 1.00 26.73 82 VAL A CA 1
ATOM 667 C C . VAL A 1 82 ? 7.620 21.582 -1.560 1.00 26.73 82 VAL A C 1
ATOM 669 O O . VAL A 1 82 ? 6.556 20.969 -1.489 1.00 26.73 82 VAL A O 1
ATOM 672 N N . GLN A 1 83 ? 7.892 22.602 -2.377 1.00 27.84 83 GLN A N 1
ATOM 673 C CA . GLN A 1 83 ? 7.074 23.373 -3.316 1.00 27.84 83 GLN A CA 1
ATOM 674 C C . GLN A 1 83 ? 6.059 22.598 -4.173 1.00 27.84 83 GLN A C 1
ATOM 676 O O . GLN A 1 83 ? 6.286 21.464 -4.597 1.00 27.84 83 GLN A O 1
ATOM 681 N N . GLU A 1 84 ? 4.950 23.294 -4.419 1.00 24.67 84 GLU A N 1
ATOM 682 C CA . GLU A 1 84 ? 3.774 22.906 -5.197 1.00 24.67 84 GLU A CA 1
ATOM 683 C C . GLU A 1 84 ? 4.067 22.682 -6.687 1.00 24.67 84 GLU A C 1
ATOM 685 O O . GLU A 1 84 ? 4.950 23.317 -7.265 1.00 24.67 84 GLU A O 1
ATOM 690 N N . PRO A 1 85 ? 3.245 21.847 -7.336 1.00 27.67 85 PRO A N 1
ATOM 691 C CA . PRO A 1 85 ? 2.738 22.148 -8.664 1.00 27.67 85 PRO A CA 1
ATOM 692 C C . PRO A 1 85 ? 1.244 22.496 -8.577 1.00 27.67 85 PRO A C 1
ATOM 694 O O . PRO A 1 85 ? 0.461 21.732 -8.003 1.00 27.67 85 PRO A O 1
ATOM 697 N N . GLU A 1 86 ? 0.906 23.653 -9.142 1.00 26.20 86 GLU A N 1
ATOM 698 C CA . GLU A 1 86 ? -0.432 24.238 -9.260 1.00 26.20 86 GLU A CA 1
ATOM 699 C C . GLU A 1 86 ? -1.394 23.403 -10.129 1.00 26.20 86 GLU A C 1
ATOM 701 O O . GLU A 1 86 ? -0.983 22.732 -11.079 1.00 26.20 86 GLU A O 1
ATOM 706 N N . ASP A 1 87 ? -2.668 23.503 -9.735 1.00 26.84 87 ASP A N 1
ATOM 707 C CA . ASP A 1 87 ? -3.934 23.445 -10.478 1.00 26.84 87 ASP A CA 1
ATOM 708 C C . ASP A 1 87 ? -4.205 22.306 -11.479 1.00 26.84 87 ASP A C 1
ATOM 710 O O . ASP A 1 87 ? -3.711 22.287 -12.602 1.00 26.84 87 ASP A O 1
ATOM 714 N N . ASP A 1 88 ? -5.115 21.397 -11.104 1.00 26.80 88 ASP A N 1
ATOM 715 C CA . ASP A 1 88 ? -6.497 21.446 -11.616 1.00 26.80 88 ASP A CA 1
ATOM 716 C C . ASP A 1 88 ? -7.425 20.558 -10.761 1.00 26.80 88 ASP A C 1
ATOM 718 O O . ASP A 1 88 ? -7.002 19.659 -10.027 1.00 26.80 88 ASP A O 1
ATOM 722 N N . ASP A 1 89 ? -8.698 20.899 -10.825 1.00 28.78 89 ASP A N 1
ATOM 723 C CA . ASP A 1 89 ? -9.637 21.000 -9.735 1.00 28.78 89 ASP A CA 1
ATOM 724 C C . ASP A 1 89 ? -10.532 19.761 -9.555 1.00 28.78 89 ASP A C 1
ATOM 726 O O . ASP A 1 89 ? -10.679 18.867 -10.388 1.00 28.78 89 ASP A O 1
ATOM 730 N N . ARG A 1 90 ? -11.146 19.771 -8.379 1.00 28.38 90 ARG A N 1
ATOM 731 C CA . ARG A 1 90 ? -12.302 19.023 -7.885 1.00 28.38 90 ARG A CA 1
ATOM 732 C C . ARG A 1 90 ? -13.201 18.357 -8.936 1.00 28.38 90 ARG A C 1
ATOM 734 O O . ARG A 1 90 ? -13.897 19.024 -9.695 1.00 28.38 90 ARG A O 1
ATOM 741 N N . GLN A 1 91 ? -13.426 17.056 -8.736 1.00 25.14 91 GLN A N 1
ATOM 742 C CA . GLN A 1 91 ? -14.775 16.488 -8.791 1.00 25.14 91 GLN A CA 1
ATOM 743 C C . GLN A 1 91 ? -14.911 15.243 -7.897 1.00 25.14 91 GLN A C 1
ATOM 745 O O . GLN A 1 91 ? -14.123 14.310 -7.988 1.00 25.14 91 GLN A O 1
ATOM 750 N N . ALA A 1 92 ? -15.920 15.318 -7.019 1.00 27.06 92 ALA A N 1
ATOM 751 C CA . ALA A 1 92 ? -16.685 14.261 -6.347 1.00 27.06 92 ALA A CA 1
ATOM 752 C C . ALA A 1 92 ? -15.910 13.026 -5.830 1.00 27.06 92 ALA A C 1
ATOM 754 O O . ALA A 1 92 ? -15.484 12.158 -6.577 1.00 27.06 92 ALA A O 1
ATOM 755 N N . ALA A 1 93 ? -15.743 12.821 -4.522 1.00 36.31 93 ALA A N 1
ATOM 756 C CA . ALA A 1 93 ? -16.845 12.562 -3.594 1.00 36.31 93 ALA A CA 1
ATOM 757 C C . ALA A 1 93 ? -17.953 11.680 -4.198 1.00 36.31 93 ALA A C 1
ATOM 759 O O . ALA A 1 93 ? -19.112 12.053 -4.138 1.00 36.31 93 ALA A O 1
ATOM 760 N N . GLU A 1 94 ? -17.597 10.519 -4.757 1.00 25.53 94 GLU A N 1
ATOM 761 C CA . GLU A 1 94 ? -18.428 9.311 -4.712 1.00 25.53 94 GLU A CA 1
ATOM 762 C C . GLU A 1 94 ? -17.589 8.037 -4.965 1.00 25.53 94 GLU A C 1
ATOM 764 O O . GLU A 1 94 ? -17.175 7.741 -6.076 1.00 25.53 94 GLU A O 1
ATOM 769 N N . ARG A 1 95 ? -17.387 7.283 -3.874 1.00 34.25 95 ARG A N 1
ATOM 770 C CA . ARG A 1 95 ? -17.259 5.812 -3.780 1.00 34.25 95 ARG A CA 1
ATOM 771 C C . ARG A 1 95 ? -16.120 5.103 -4.538 1.00 34.25 95 ARG A C 1
ATOM 773 O O . ARG A 1 95 ? -16.251 4.742 -5.698 1.00 34.25 95 ARG A O 1
ATOM 780 N N . TYR A 1 96 ? -15.127 4.657 -3.763 1.00 30.59 96 TYR A N 1
ATOM 781 C CA . TYR A 1 96 ? -14.973 3.225 -3.448 1.00 30.59 96 TYR A CA 1
ATOM 782 C C . TYR A 1 96 ? -14.211 3.077 -2.118 1.00 30.59 96 TYR A C 1
ATOM 784 O O . TYR A 1 96 ? -12.995 2.930 -2.082 1.00 30.59 96 TYR A O 1
ATOM 792 N N . MET A 1 97 ? -14.926 3.169 -0.996 1.00 33.84 97 MET A N 1
ATOM 793 C CA . MET A 1 97 ? -14.481 2.513 0.233 1.00 33.84 97 MET A CA 1
ATOM 794 C C . MET A 1 97 ? -15.212 1.172 0.212 1.00 33.84 97 MET A C 1
ATOM 796 O O . MET A 1 97 ? -16.445 1.214 0.198 1.00 33.84 97 MET A O 1
ATOM 800 N N . PRO A 1 98 ? -14.520 0.019 0.133 1.00 31.92 98 PRO A N 1
ATOM 801 C CA . PRO A 1 98 ? -15.195 -1.265 0.238 1.00 31.92 98 PRO A CA 1
ATOM 802 C C . PRO A 1 98 ? -16.038 -1.230 1.510 1.00 31.92 98 PRO A C 1
ATOM 804 O O . PRO A 1 98 ? -15.522 -0.939 2.597 1.00 31.92 98 PRO A O 1
ATOM 807 N N . LEU A 1 99 ? -17.347 -1.421 1.366 1.00 30.75 99 LEU A N 1
ATOM 808 C CA . LEU A 1 99 ? -18.197 -1.627 2.526 1.00 30.75 99 LEU A CA 1
ATOM 809 C C . LEU A 1 99 ? -17.682 -2.893 3.231 1.00 30.75 99 LEU A C 1
ATOM 811 O O . LEU A 1 99 ? -17.293 -3.837 2.542 1.00 30.75 99 LEU A O 1
ATOM 815 N N . PRO A 1 100 ? -17.711 -2.969 4.575 1.00 40.62 100 PRO A N 1
ATOM 816 C CA . PRO A 1 100 ? -17.322 -4.175 5.322 1.00 40.62 100 PRO A CA 1
ATOM 817 C C . PRO A 1 100 ? -18.103 -5.449 4.943 1.00 40.62 100 PRO A C 1
ATOM 819 O O . PRO A 1 100 ? -17.851 -6.513 5.495 1.00 40.62 100 PRO A O 1
ATOM 822 N N . GLU A 1 101 ? -19.078 -5.331 4.044 1.00 32.47 101 GLU A N 1
ATOM 823 C CA . GLU A 1 101 ? -20.027 -6.358 3.631 1.00 32.47 101 GLU A CA 1
ATOM 824 C C . GLU A 1 101 ? -19.615 -7.060 2.319 1.00 32.47 101 GLU A C 1
ATOM 826 O O . GLU A 1 101 ? -20.194 -8.092 1.996 1.00 32.47 101 GLU A O 1
ATOM 831 N N . GLU A 1 102 ? -18.597 -6.571 1.590 1.00 34.09 102 GLU A N 1
ATOM 832 C CA . GLU A 1 102 ? -18.119 -7.194 0.334 1.00 34.09 102 GLU A CA 1
ATOM 833 C C . GLU A 1 102 ? -16.819 -8.011 0.454 1.00 34.09 102 GLU A C 1
ATOM 835 O O . GLU A 1 102 ? -16.386 -8.619 -0.519 1.00 34.09 102 GLU A O 1
ATOM 840 N N . GLU A 1 103 ? -16.229 -8.133 1.642 1.00 38.34 103 GLU A N 1
ATOM 841 C CA . GLU A 1 103 ? -15.070 -9.012 1.862 1.00 38.34 103 GLU A CA 1
ATOM 842 C C . GLU A 1 103 ? -15.254 -9.833 3.139 1.00 38.34 103 GLU A C 1
ATOM 844 O O . GLU A 1 103 ? -14.677 -9.553 4.190 1.00 38.34 103 GLU A O 1
ATOM 849 N N . VAL A 1 104 ? -16.064 -10.889 3.047 1.00 33.12 104 VAL A N 1
ATOM 850 C CA . VAL A 1 104 ? -16.059 -11.963 4.043 1.00 33.12 104 VAL A CA 1
ATOM 851 C C . VAL A 1 104 ? -16.077 -13.309 3.338 1.00 33.12 104 VAL A C 1
ATOM 853 O O . VAL A 1 104 ? -17.113 -13.738 2.848 1.00 33.12 104 VAL A O 1
ATOM 856 N N . LEU A 1 105 ? -14.924 -13.976 3.355 1.00 29.78 105 LEU A N 1
ATOM 857 C CA . LEU A 1 105 ? -14.751 -15.372 3.764 1.00 29.78 105 LEU A CA 1
ATOM 858 C C . LEU A 1 105 ? -13.265 -15.537 4.125 1.00 29.78 105 LEU A C 1
ATOM 860 O O . LEU A 1 105 ? -12.395 -15.477 3.260 1.00 29.78 105 LEU A O 1
ATOM 864 N N . VAL A 1 106 ? -12.975 -15.681 5.420 1.00 41.62 106 VAL A N 1
ATOM 865 C CA . VAL A 1 106 ? -11.633 -16.024 5.908 1.00 41.62 106 VAL A CA 1
ATOM 866 C C . VAL A 1 106 ? -11.520 -17.538 5.948 1.00 41.62 106 VAL A C 1
ATOM 868 O O . VAL A 1 106 ? -12.336 -18.194 6.589 1.00 41.62 106 VAL A O 1
ATOM 871 N N . ASP A 1 107 ? -10.472 -18.056 5.325 1.00 35.53 107 ASP A 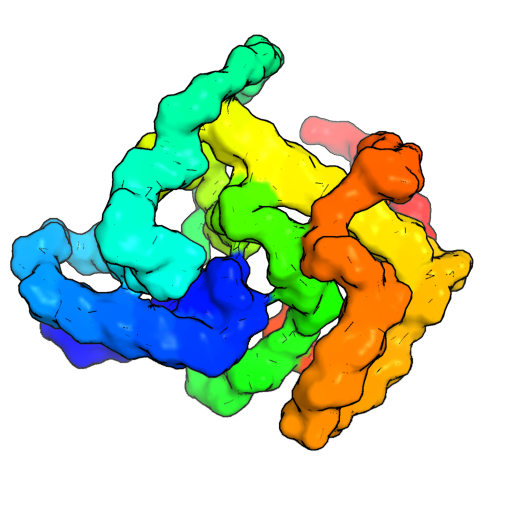N 1
ATOM 872 C CA . ASP A 1 107 ? -9.837 -19.313 5.705 1.00 35.53 107 ASP A CA 1
ATOM 873 C C . ASP A 1 107 ? -8.323 -19.170 5.438 1.00 35.53 107 ASP A C 1
ATOM 875 O O . ASP A 1 107 ? -7.858 -18.075 5.103 1.00 35.53 107 ASP A O 1
ATOM 879 N N . GLU A 1 108 ? -7.544 -20.242 5.554 1.00 37.97 108 GLU A N 1
ATOM 880 C CA . GLU A 1 108 ? -6.098 -20.365 5.257 1.00 37.97 108 GLU A CA 1
ATOM 881 C C . GLU A 1 108 ? -5.594 -19.659 3.963 1.00 37.97 108 GLU A C 1
ATOM 883 O O . GLU A 1 108 ? -4.396 -19.420 3.800 1.00 37.97 108 GLU A O 1
ATOM 888 N N . SER A 1 109 ? -6.506 -19.211 3.097 1.00 40.16 109 SER A N 1
ATOM 889 C CA . SER A 1 109 ? -6.328 -18.408 1.884 1.00 40.16 109 SER A CA 1
ATOM 890 C C . SER A 1 109 ? -5.520 -17.115 2.006 1.00 40.16 109 SER A C 1
ATOM 892 O O . SER A 1 109 ? -4.909 -16.703 1.025 1.00 40.16 109 SER A O 1
ATOM 894 N N . ILE A 1 110 ? -5.497 -16.447 3.163 1.00 40.81 110 ILE A N 1
ATOM 895 C CA . ILE A 1 110 ? -4.760 -15.174 3.310 1.00 40.81 110 ILE A CA 1
ATOM 896 C C . ILE A 1 110 ? -3.239 -15.413 3.403 1.00 40.81 110 ILE A C 1
ATOM 898 O O . ILE A 1 110 ? -2.443 -14.597 2.931 1.00 40.81 110 ILE A O 1
ATOM 902 N N . ARG A 1 111 ? -2.806 -16.575 3.919 1.00 38.84 111 ARG A N 1
ATOM 903 C CA . ARG A 1 111 ? -1.393 -17.002 3.861 1.00 38.84 111 ARG A CA 1
ATOM 904 C C . ARG A 1 111 ? -0.931 -17.303 2.434 1.00 38.84 111 ARG A C 1
ATOM 906 O O . ARG A 1 111 ? 0.262 -17.215 2.154 1.00 38.84 111 ARG A O 1
ATOM 913 N N . GLU A 1 112 ? -1.868 -17.608 1.541 1.00 42.16 112 GLU A N 1
ATOM 914 C CA . GLU A 1 112 ? -1.636 -17.892 0.122 1.00 42.16 112 GLU A CA 1
ATOM 915 C C . GLU A 1 112 ? -1.666 -16.628 -0.756 1.00 42.16 112 GLU A C 1
ATOM 917 O O . GLU A 1 112 ? -1.651 -16.740 -1.983 1.00 42.16 112 GLU A O 1
ATOM 922 N N . MET A 1 113 ? -1.681 -15.424 -0.160 1.00 47.44 113 MET A N 1
ATOM 923 C CA . MET A 1 113 ? -1.785 -14.163 -0.897 1.00 47.44 113 MET A CA 1
ATOM 924 C C . MET A 1 113 ? -0.519 -13.842 -1.701 1.00 47.44 113 MET A C 1
ATOM 926 O O . MET A 1 113 ? 0.436 -13.209 -1.239 1.00 47.44 113 MET A O 1
ATOM 930 N N . GLN A 1 114 ? -0.502 -14.319 -2.948 1.00 51.22 114 GLN A N 1
ATOM 931 C CA . GLN A 1 114 ? 0.632 -14.252 -3.863 1.00 51.22 114 GLN A CA 1
ATOM 932 C C . GLN A 1 114 ? 0.573 -13.028 -4.784 1.00 51.22 114 GLN A C 1
ATOM 934 O O . GLN A 1 114 ? 0.539 -13.134 -6.003 1.00 51.22 114 GLN A O 1
ATOM 939 N N . ASN A 1 115 ? 0.735 -11.843 -4.205 1.00 56.12 115 ASN A N 1
ATOM 940 C CA . ASN A 1 115 ? 1.083 -10.625 -4.955 1.00 56.12 115 ASN A CA 1
ATOM 941 C C . ASN A 1 115 ? 2.597 -10.338 -4.860 1.00 56.12 115 ASN A C 1
ATOM 943 O O . ASN A 1 115 ? 3.055 -9.200 -4.772 1.00 56.12 115 ASN A O 1
ATOM 947 N N . GLY A 1 116 ? 3.416 -11.383 -4.763 1.00 61.25 116 GLY A N 1
ATOM 948 C CA . GLY A 1 116 ? 4.773 -11.262 -4.218 1.00 61.25 116 GLY A CA 1
ATOM 949 C C . GLY A 1 116 ? 5.772 -10.493 -5.064 1.00 61.25 116 GLY A C 1
ATOM 950 O O . GLY A 1 116 ? 6.690 -9.959 -4.474 1.00 61.25 116 GLY A O 1
ATOM 951 N N . CYS A 1 117 ? 5.657 -10.407 -6.394 1.00 68.12 117 CYS A N 1
ATOM 952 C CA . CYS A 1 117 ? 6.603 -9.646 -7.204 1.00 68.12 117 CYS A CA 1
ATOM 953 C C . CYS A 1 117 ? 6.297 -8.172 -6.998 1.00 68.12 117 CYS A C 1
ATOM 955 O O . CYS A 1 117 ? 7.199 -7.396 -6.709 1.00 68.12 117 CYS A O 1
ATOM 957 N N . PHE A 1 118 ? 5.012 -7.820 -7.017 1.00 75.88 118 PHE A N 1
ATOM 958 C CA . PHE A 1 118 ? 4.541 -6.482 -6.724 1.00 75.88 118 PHE A CA 1
ATOM 959 C C . PHE A 1 118 ? 4.891 -6.057 -5.300 1.00 75.88 118 PHE A C 1
ATOM 961 O O . PHE A 1 118 ? 5.642 -5.103 -5.127 1.00 75.88 118 PHE A O 1
ATOM 968 N N . TYR A 1 119 ? 4.482 -6.814 -4.281 1.00 74.12 119 TYR A N 1
ATOM 969 C CA . TYR A 1 119 ? 4.805 -6.496 -2.888 1.00 74.12 119 TYR A CA 1
ATOM 970 C C . TYR A 1 119 ? 6.298 -6.598 -2.562 1.00 74.12 119 TYR A C 1
ATOM 972 O O . TYR A 1 119 ? 6.798 -5.810 -1.760 1.00 74.12 119 TYR A O 1
ATOM 980 N N . ALA A 1 120 ? 7.054 -7.514 -3.180 1.00 73.00 120 ALA A N 1
ATOM 981 C CA . ALA A 1 120 ? 8.509 -7.536 -3.017 1.00 73.00 120 ALA A CA 1
ATOM 982 C C . ALA A 1 120 ? 9.149 -6.271 -3.582 1.00 73.00 120 ALA A C 1
ATOM 984 O O . ALA A 1 120 ? 10.137 -5.813 -3.018 1.00 73.00 120 ALA A O 1
ATOM 985 N N . MET A 1 121 ? 8.601 -5.692 -4.651 1.00 82.25 121 MET A N 1
ATOM 986 C CA . MET A 1 121 ? 9.094 -4.428 -5.195 1.00 82.25 121 MET A CA 1
ATOM 987 C C . MET A 1 121 ? 8.600 -3.221 -4.400 1.00 82.25 121 MET A C 1
ATOM 989 O O . MET A 1 121 ? 9.383 -2.316 -4.129 1.00 82.25 121 MET A O 1
ATOM 993 N N . VAL A 1 122 ? 7.360 -3.237 -3.909 1.00 83.31 122 VAL A N 1
ATOM 994 C CA . VAL A 1 122 ? 6.840 -2.220 -2.978 1.00 83.31 122 VAL A CA 1
ATOM 995 C C . VAL A 1 122 ? 7.676 -2.180 -1.690 1.00 83.31 122 VAL A C 1
ATOM 997 O O . VAL A 1 122 ? 7.958 -1.107 -1.158 1.00 83.31 122 VAL A O 1
ATOM 1000 N N . ARG A 1 123 ? 8.205 -3.322 -1.229 1.00 80.12 123 ARG A N 1
ATOM 1001 C CA . ARG A 1 123 ? 9.191 -3.360 -0.136 1.00 80.12 123 ARG A CA 1
ATOM 1002 C C . ARG A 1 123 ? 10.507 -2.658 -0.422 1.00 80.12 123 ARG A C 1
ATOM 1004 O O . ARG A 1 123 ? 11.208 -2.289 0.514 1.00 80.12 123 ARG A O 1
ATOM 1011 N N . ARG A 1 124 ? 10.875 -2.524 -1.686 1.00 82.19 124 ARG A N 1
ATOM 1012 C CA . ARG A 1 124 ? 12.138 -1.910 -2.099 1.00 82.19 124 ARG A CA 1
ATOM 1013 C C . ARG A 1 124 ? 12.000 -0.399 -2.264 1.00 82.19 124 ARG A C 1
ATOM 1015 O O . ARG A 1 124 ? 12.990 0.280 -2.502 1.00 82.19 124 ARG A O 1
ATOM 1022 N N . LEU A 1 125 ? 10.795 0.135 -2.094 1.00 84.94 125 LEU A N 1
ATOM 1023 C CA . LEU A 1 125 ? 10.571 1.561 -1.909 1.00 84.94 125 LEU A CA 1
ATOM 1024 C C . LEU A 1 125 ? 11.078 2.016 -0.537 1.00 84.94 125 LEU A C 1
ATOM 1026 O O . LEU A 1 125 ? 11.120 1.223 0.414 1.00 84.94 125 LEU A O 1
ATOM 1030 N N . THR A 1 126 ? 11.396 3.309 -0.417 1.00 85.12 126 THR A N 1
ATOM 1031 C CA . THR A 1 126 ? 11.599 3.913 0.908 1.00 85.12 126 THR A CA 1
ATOM 1032 C C . THR A 1 126 ? 10.319 3.796 1.732 1.00 85.12 126 THR A C 1
ATOM 1034 O O . THR A 1 126 ? 9.228 3.590 1.193 1.00 85.12 126 THR A O 1
ATOM 1037 N N . LEU A 1 127 ? 10.426 3.931 3.052 1.00 84.25 127 LEU A N 1
ATOM 1038 C CA . LEU A 1 127 ? 9.272 3.789 3.934 1.00 84.25 127 LEU A CA 1
ATOM 1039 C C . LEU A 1 127 ? 8.160 4.799 3.595 1.00 84.25 127 LEU A C 1
ATOM 1041 O O . LEU A 1 127 ? 6.991 4.435 3.545 1.00 84.25 127 LEU A O 1
ATOM 1045 N N . GLU A 1 128 ? 8.519 6.045 3.295 1.00 86.06 128 GLU A N 1
ATOM 1046 C CA . GLU A 1 128 ? 7.593 7.131 2.950 1.00 86.06 128 GLU A CA 1
ATOM 1047 C C . GLU A 1 128 ? 6.887 6.862 1.620 1.00 86.06 128 GLU A C 1
ATOM 1049 O O . GLU A 1 128 ? 5.671 7.016 1.515 1.00 86.06 128 GLU A O 1
ATOM 1054 N N . GLN A 1 129 ? 7.654 6.428 0.616 1.00 88.94 129 GLN A N 1
ATOM 1055 C CA . GLN A 1 129 ? 7.140 6.024 -0.691 1.00 88.94 129 GLN A CA 1
ATOM 1056 C C . GLN A 1 129 ? 6.172 4.852 -0.553 1.00 88.94 129 GLN A C 1
ATOM 1058 O O . GLN A 1 129 ? 5.086 4.883 -1.127 1.00 88.94 129 GLN A O 1
ATOM 1063 N N . ARG A 1 130 ? 6.547 3.844 0.243 1.00 89.00 130 ARG A N 1
ATOM 1064 C CA . ARG A 1 130 ? 5.717 2.671 0.512 1.00 89.00 130 ARG A CA 1
ATOM 1065 C C . ARG A 1 130 ? 4.410 3.066 1.179 1.00 89.00 130 ARG A C 1
ATOM 1067 O O . ARG A 1 130 ? 3.363 2.655 0.708 1.00 89.00 130 ARG A O 1
ATOM 1074 N N . ILE A 1 131 ? 4.455 3.885 2.228 1.00 89.44 131 ILE A N 1
ATOM 1075 C CA . ILE A 1 131 ? 3.250 4.339 2.931 1.00 89.44 131 ILE A CA 1
ATOM 1076 C C . ILE A 1 131 ? 2.327 5.102 1.977 1.00 89.44 131 ILE A C 1
ATOM 1078 O O . ILE A 1 131 ? 1.148 4.770 1.887 1.00 89.44 131 ILE A O 1
ATOM 1082 N N . ALA A 1 132 ? 2.849 6.089 1.242 1.00 89.56 132 ALA A N 1
ATOM 1083 C CA . ALA A 1 132 ? 2.045 6.866 0.300 1.00 89.56 132 ALA A CA 1
ATOM 1084 C C . ALA A 1 132 ? 1.412 5.968 -0.776 1.00 89.56 132 ALA A C 1
ATOM 1086 O O . ALA A 1 132 ? 0.221 6.083 -1.058 1.00 89.56 132 ALA A O 1
ATOM 1087 N N . PHE A 1 133 ? 2.192 5.037 -1.328 1.00 89.38 133 PHE A N 1
ATOM 1088 C CA . PHE A 1 133 ? 1.725 4.082 -2.326 1.00 89.38 133 PHE A CA 1
ATOM 1089 C C . PHE A 1 133 ? 0.664 3.123 -1.769 1.00 89.38 133 PHE A C 1
ATOM 1091 O O . PHE A 1 133 ? -0.395 2.972 -2.372 1.00 89.38 133 PHE A O 1
ATOM 1098 N N . SER A 1 134 ? 0.896 2.517 -0.602 1.00 86.88 134 SER A N 1
ATOM 1099 C CA . SER A 1 134 ? -0.052 1.593 0.027 1.00 86.88 134 SER A CA 1
ATOM 1100 C C . SER A 1 134 ? -1.380 2.276 0.348 1.00 86.88 134 SER A C 1
ATOM 1102 O O . SER A 1 134 ? -2.440 1.719 0.080 1.00 86.88 134 SER A O 1
ATOM 1104 N N . LEU A 1 135 ? -1.352 3.495 0.886 1.00 85.88 135 LEU A N 1
ATOM 1105 C CA . LEU A 1 135 ? -2.575 4.205 1.261 1.00 85.88 135 LEU A CA 1
ATOM 1106 C C . LEU A 1 135 ? -3.383 4.653 0.040 1.00 85.88 135 LEU A C 1
ATOM 1108 O O . LEU A 1 135 ? -4.595 4.453 0.013 1.00 85.88 135 LEU A O 1
ATOM 1112 N N . VAL A 1 136 ? -2.725 5.196 -0.984 1.00 84.50 136 VAL A N 1
ATOM 1113 C CA . VAL A 1 136 ? -3.426 5.727 -2.159 1.00 84.50 136 VAL A CA 1
ATOM 1114 C C . VAL A 1 136 ? -3.737 4.631 -3.177 1.00 84.50 136 VAL A C 1
ATOM 1116 O O . VAL A 1 136 ? -4.900 4.379 -3.476 1.00 84.50 136 VAL A O 1
ATOM 1119 N N . ASP A 1 137 ? -2.723 3.929 -3.684 1.00 82.88 137 ASP A N 1
ATOM 1120 C CA . ASP A 1 137 ? -2.896 3.001 -4.810 1.00 82.88 137 ASP A CA 1
ATOM 1121 C C . ASP A 1 137 ? -3.461 1.645 -4.368 1.00 82.88 137 ASP A C 1
ATOM 1123 O O . ASP A 1 137 ? -4.098 0.962 -5.169 1.00 82.88 137 ASP A O 1
ATOM 1127 N N . MET A 1 138 ? -3.251 1.243 -3.107 1.00 80.88 138 MET A N 1
ATOM 1128 C CA . MET A 1 138 ? -3.640 -0.093 -2.623 1.00 80.88 138 MET A CA 1
ATOM 1129 C C . MET A 1 138 ? -4.870 -0.106 -1.714 1.00 80.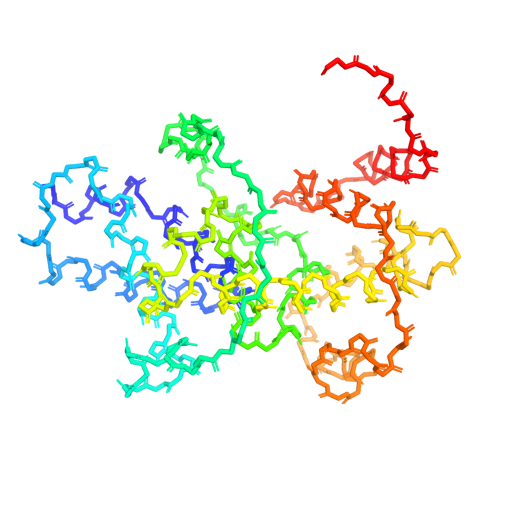88 138 MET A C 1
ATOM 1131 O O . MET A 1 138 ? -5.569 -1.123 -1.656 1.00 80.88 138 MET A O 1
ATOM 1135 N N . PHE A 1 139 ? -5.123 0.999 -1.009 1.00 78.12 139 PHE A N 1
ATOM 1136 C CA . PHE A 1 139 ? -6.312 1.197 -0.177 1.00 78.12 139 PHE A CA 1
ATOM 1137 C C . PHE A 1 139 ? -7.329 2.175 -0.750 1.00 78.12 139 PHE A C 1
ATOM 1139 O O . PHE A 1 139 ? -8.437 2.240 -0.223 1.00 78.12 139 PHE A O 1
ATOM 1146 N N . GLY A 1 140 ? -6.981 2.918 -1.801 1.00 77.56 140 GLY A N 1
ATOM 1147 C CA . GLY A 1 140 ? -7.907 3.839 -2.454 1.00 77.56 140 GLY A CA 1
ATOM 1148 C C . GLY A 1 140 ? -8.165 5.133 -1.680 1.00 77.56 140 GLY A C 1
ATOM 1149 O O . GLY A 1 140 ? -9.159 5.796 -1.956 1.00 77.56 140 GLY A O 1
ATOM 1150 N N . LEU A 1 141 ? -7.311 5.513 -0.719 1.00 80.50 141 LEU A N 1
ATOM 1151 C CA . LEU A 1 141 ? -7.426 6.824 -0.072 1.00 80.50 141 LEU A CA 1
ATOM 1152 C C . LEU A 1 141 ? -7.033 7.925 -1.057 1.00 80.50 141 LEU A C 1
ATOM 1154 O O . LEU A 1 141 ? -6.116 7.776 -1.863 1.00 80.50 141 LEU A O 1
ATOM 1158 N N . THR A 1 142 ? -7.653 9.089 -0.923 1.00 85.00 142 THR A N 1
ATOM 1159 C CA . THR A 1 142 ? -7.192 10.291 -1.620 1.00 85.00 142 THR A CA 1
ATOM 1160 C C . THR A 1 142 ? -5.856 10.783 -1.052 1.00 85.00 142 THR A C 1
ATOM 1162 O O . THR A 1 142 ? -5.464 10.474 0.081 1.00 85.00 142 THR A O 1
ATOM 1165 N N . THR A 1 143 ? -5.141 11.603 -1.825 1.00 85.81 143 THR A N 1
ATOM 1166 C CA . THR A 1 143 ? -3.919 12.284 -1.365 1.00 85.81 143 THR A CA 1
ATOM 1167 C C . THR A 1 143 ? -4.197 13.193 -0.169 1.00 85.81 143 THR A C 1
ATOM 1169 O O . THR A 1 143 ? -3.390 13.236 0.761 1.00 85.81 143 THR A O 1
ATOM 1172 N N . ALA A 1 144 ? -5.359 13.851 -0.150 1.00 84.56 144 ALA A N 1
ATOM 1173 C CA . ALA A 1 144 ? -5.811 14.701 0.947 1.00 84.56 144 ALA A CA 1
ATOM 1174 C C . ALA A 1 144 ? -6.075 13.903 2.238 1.00 84.56 144 ALA A C 1
ATOM 1176 O O . ALA A 1 144 ? -5.539 14.242 3.294 1.00 84.56 144 ALA A O 1
ATOM 1177 N N . GLU A 1 145 ? -6.833 12.802 2.166 1.00 83.19 145 GLU A N 1
ATOM 1178 C CA . GLU A 1 145 ? -7.071 11.925 3.324 1.00 83.19 145 GLU A CA 1
ATOM 1179 C C . GLU A 1 145 ? -5.770 11.322 3.848 1.00 83.19 145 GLU A C 1
ATOM 1181 O O . GLU A 1 145 ? -5.556 11.241 5.055 1.00 83.19 145 GLU A O 1
ATOM 1186 N N . THR A 1 146 ? -4.880 10.922 2.940 1.00 86.81 146 THR A N 1
ATOM 1187 C CA . THR A 1 146 ? -3.567 10.369 3.275 1.00 86.81 146 THR A CA 1
ATOM 1188 C C . THR A 1 146 ? -2.703 11.405 3.999 1.00 86.81 146 THR A C 1
ATOM 1190 O O . THR A 1 146 ? -2.080 11.086 5.010 1.00 86.81 146 THR A O 1
ATOM 1193 N N . ALA A 1 147 ? -2.711 12.663 3.552 1.00 86.06 147 ALA A N 1
ATOM 1194 C CA . ALA A 1 147 ? -1.993 13.751 4.213 1.00 86.06 147 ALA A CA 1
ATOM 1195 C C . ALA A 1 147 ? -2.522 14.008 5.632 1.00 86.06 147 ALA A C 1
ATOM 1197 O O . ALA A 1 147 ? -1.739 14.070 6.579 1.00 86.06 147 ALA A O 1
ATOM 1198 N N . GLN A 1 148 ? -3.845 14.052 5.812 1.00 83.56 148 GLN A N 1
ATOM 1199 C CA . GLN A 1 148 ? -4.466 14.151 7.141 1.00 83.56 148 GLN A CA 1
ATOM 1200 C C . GLN A 1 148 ? -4.116 12.939 8.020 1.00 83.56 148 GLN A C 1
ATOM 1202 O O . GLN A 1 148 ? -3.797 13.066 9.210 1.00 83.56 148 GLN A O 1
ATOM 1207 N N . LEU A 1 149 ? -4.121 11.742 7.427 1.00 82.56 149 LEU A N 1
ATOM 1208 C CA . LEU A 1 149 ? -3.810 10.498 8.118 1.00 82.56 149 LEU A 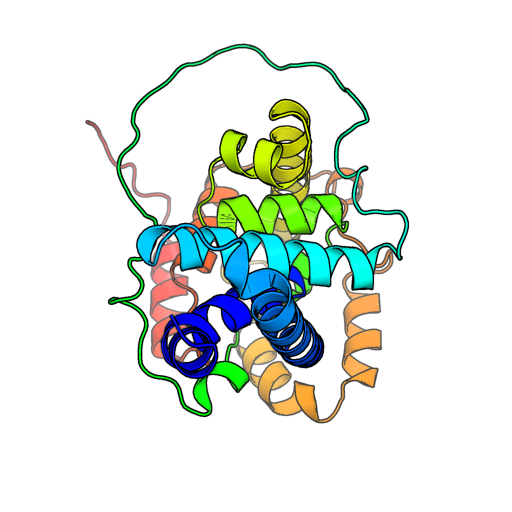CA 1
ATOM 1209 C C . LEU A 1 149 ? -2.345 10.442 8.587 1.00 82.56 149 LEU A C 1
ATOM 1211 O O . LEU A 1 149 ? -2.056 9.804 9.598 1.00 82.56 149 LEU A O 1
ATOM 1215 N N . LEU A 1 150 ? -1.443 11.132 7.896 1.00 83.44 150 LEU A N 1
ATOM 1216 C CA . LEU A 1 150 ? -0.006 11.128 8.169 1.00 83.44 150 LEU A CA 1
ATOM 1217 C C . LEU A 1 150 ? 0.488 12.421 8.838 1.00 83.44 150 LEU A C 1
ATOM 1219 O O . LEU A 1 150 ? 1.697 12.577 9.011 1.00 83.44 150 LEU A O 1
ATOM 1223 N N . ALA A 1 151 ? -0.426 13.331 9.206 1.00 81.25 151 ALA A N 1
ATOM 1224 C CA . ALA A 1 151 ? -0.113 14.667 9.725 1.00 81.25 151 ALA A CA 1
ATOM 1225 C C . ALA A 1 151 ? 0.885 15.424 8.819 1.00 81.25 151 ALA A C 1
ATOM 1227 O O . ALA A 1 151 ? 1.918 15.921 9.264 1.00 81.25 151 ALA A O 1
ATOM 1228 N N . GLY A 1 152 ? 0.586 15.442 7.518 1.00 83.69 152 GLY A N 1
ATOM 1229 C CA . GLY A 1 152 ? 1.437 15.946 6.446 1.00 83.69 152 GLY A CA 1
ATOM 1230 C C . GLY A 1 152 ? 0.766 16.931 5.502 1.00 83.69 152 GLY A C 1
ATOM 1231 O O . GLY A 1 152 ? -0.405 17.263 5.667 1.00 83.69 152 GLY A O 1
ATOM 1232 N N . THR A 1 153 ? 1.495 17.350 4.465 1.00 86.88 153 THR A N 1
ATOM 1233 C CA . THR A 1 153 ? 0.926 18.118 3.347 1.00 86.88 153 THR A CA 1
ATOM 1234 C C . THR A 1 153 ? 0.542 17.204 2.187 1.00 86.88 153 THR A C 1
ATOM 1236 O O . THR A 1 153 ? 1.190 16.187 1.923 1.00 86.88 153 THR A O 1
ATOM 1239 N N . GLU A 1 154 ? -0.502 17.585 1.451 1.00 90.31 154 GLU A N 1
ATOM 1240 C CA . GLU A 1 154 ? -0.922 16.850 0.257 1.00 90.31 154 GLU A CA 1
ATOM 1241 C C . GLU A 1 154 ? 0.175 16.832 -0.818 1.00 90.31 154 GLU A C 1
ATOM 1243 O O . GLU A 1 154 ? 0.419 15.792 -1.430 1.00 90.31 154 GLU A O 1
ATOM 1248 N N . GLY A 1 155 ? 0.897 17.945 -0.996 1.00 86.81 155 GLY A N 1
ATOM 1249 C CA . GLY A 1 155 ? 2.038 18.031 -1.912 1.00 86.81 155 GLY A CA 1
ATOM 1250 C C . GLY A 1 155 ? 3.138 17.019 -1.584 1.00 86.81 155 GLY A C 1
ATOM 1251 O O . GLY A 1 155 ? 3.660 16.353 -2.480 1.00 86.81 155 GLY A O 1
ATOM 1252 N N . ALA A 1 156 ? 3.437 16.808 -0.299 1.00 86.12 156 ALA A N 1
ATOM 1253 C CA . ALA A 1 156 ? 4.440 15.832 0.108 1.00 86.12 156 ALA A CA 1
ATOM 1254 C C . ALA A 1 156 ? 3.973 14.382 -0.133 1.00 86.12 156 ALA A C 1
ATOM 1256 O O . ALA A 1 156 ? 4.771 13.549 -0.572 1.00 86.12 156 ALA A O 1
ATOM 1257 N N . VAL A 1 157 ? 2.681 14.084 0.061 1.00 86.56 157 VAL A N 1
ATOM 1258 C CA . VAL A 1 157 ? 2.093 12.785 -0.316 1.00 86.56 157 VAL A CA 1
ATOM 1259 C C . VAL A 1 157 ? 2.158 12.577 -1.830 1.00 86.56 157 VAL A C 1
ATOM 1261 O O . VAL A 1 157 ? 2.635 11.531 -2.269 1.00 86.56 157 VAL A O 1
ATOM 1264 N N . LYS A 1 158 ? 1.754 13.572 -2.634 1.00 88.38 158 LYS A N 1
ATOM 1265 C CA . LYS A 1 158 ? 1.842 13.535 -4.106 1.00 88.38 158 LYS A CA 1
ATOM 1266 C C . LYS A 1 158 ? 3.274 13.275 -4.572 1.00 88.38 158 LYS A C 1
ATOM 1268 O O . LYS A 1 158 ? 3.490 12.417 -5.426 1.00 88.38 158 LYS A O 1
ATOM 1273 N N . ALA A 1 159 ? 4.254 13.946 -3.967 1.00 88.50 159 ALA A N 1
ATOM 1274 C CA . ALA A 1 159 ? 5.664 13.751 -4.279 1.00 88.50 159 ALA A CA 1
ATOM 1275 C C . ALA A 1 159 ? 6.128 12.319 -3.971 1.00 88.50 159 ALA A C 1
ATOM 1277 O O . ALA A 1 159 ? 6.716 11.672 -4.835 1.00 88.50 159 ALA A O 1
ATOM 1278 N N . GLN A 1 160 ? 5.848 11.787 -2.776 1.00 89.81 160 GLN A N 1
ATOM 1279 C CA . GLN A 1 160 ? 6.243 10.411 -2.440 1.00 89.81 160 GLN A CA 1
ATOM 1280 C C . GLN A 1 160 ? 5.529 9.375 -3.304 1.00 89.81 160 GLN A C 1
ATOM 1282 O O . GLN A 1 160 ? 6.159 8.419 -3.757 1.00 89.81 160 GLN A O 1
ATOM 1287 N N . LEU A 1 161 ? 4.245 9.594 -3.588 1.00 91.06 161 LEU A N 1
ATOM 1288 C CA . LEU A 1 161 ? 3.469 8.735 -4.466 1.00 91.06 161 LEU A CA 1
ATOM 1289 C C . LEU A 1 161 ? 4.049 8.722 -5.881 1.00 91.06 161 LEU A C 1
ATOM 1291 O O . LEU A 1 161 ? 4.234 7.647 -6.442 1.00 91.06 161 LEU A O 1
ATOM 1295 N N . PHE A 1 162 ? 4.393 9.886 -6.439 1.00 90.69 162 PHE A N 1
ATOM 1296 C CA . PHE A 1 162 ? 5.046 9.992 -7.744 1.00 90.69 162 PHE A CA 1
ATOM 1297 C C . PHE A 1 162 ? 6.370 9.218 -7.780 1.00 90.69 162 PHE A C 1
ATOM 1299 O O . PHE A 1 162 ? 6.587 8.419 -8.689 1.00 90.69 162 PHE A O 1
ATOM 1306 N N . ARG A 1 163 ? 7.232 9.394 -6.770 1.00 89.25 163 ARG A N 1
ATOM 1307 C CA . ARG A 1 163 ? 8.516 8.676 -6.677 1.00 89.25 163 ARG A CA 1
ATOM 1308 C C . ARG A 1 163 ? 8.322 7.164 -6.580 1.00 89.25 163 ARG A C 1
ATOM 1310 O O . ARG A 1 163 ? 8.973 6.419 -7.308 1.00 89.25 163 ARG A O 1
ATOM 1317 N N . ALA A 1 164 ? 7.393 6.715 -5.734 1.00 89.06 164 ALA A N 1
ATOM 1318 C CA . ALA A 1 164 ? 7.039 5.303 -5.594 1.00 89.06 164 ALA A CA 1
ATOM 1319 C C . ALA A 1 164 ? 6.619 4.698 -6.937 1.00 89.06 164 ALA A C 1
ATOM 1321 O O . ALA A 1 164 ? 7.147 3.685 -7.395 1.00 89.06 164 ALA A O 1
ATOM 1322 N N . ARG A 1 165 ? 5.701 5.393 -7.603 1.00 91.50 165 ARG A N 1
ATOM 1323 C CA . ARG A 1 165 ? 5.177 5.071 -8.920 1.00 91.50 165 ARG A CA 1
ATOM 1324 C C . ARG A 1 165 ? 6.294 4.987 -9.967 1.00 91.50 165 ARG A C 1
ATOM 1326 O O . ARG A 1 165 ? 6.338 4.002 -10.703 1.00 91.50 165 ARG A O 1
ATOM 1333 N N . MET A 1 166 ? 7.195 5.963 -10.038 1.00 90.31 166 MET A N 1
ATOM 1334 C CA . MET A 1 166 ? 8.318 5.965 -10.987 1.00 90.31 166 MET A CA 1
ATOM 1335 C C . MET A 1 166 ? 9.292 4.806 -10.751 1.00 90.31 166 MET A C 1
ATOM 1337 O O . MET A 1 166 ? 9.727 4.163 -11.705 1.00 90.31 166 MET A O 1
ATOM 1341 N N . ASN A 1 167 ? 9.587 4.504 -9.486 1.00 88.69 167 ASN A N 1
ATOM 1342 C CA . ASN A 1 167 ? 10.436 3.385 -9.087 1.00 88.69 167 ASN A CA 1
ATOM 1343 C C . ASN A 1 167 ? 9.876 2.029 -9.523 1.00 88.69 167 ASN A C 1
ATOM 1345 O O . ASN A 1 167 ? 10.593 1.214 -10.108 1.00 88.69 167 ASN A O 1
ATOM 1349 N N . LEU A 1 168 ? 8.587 1.797 -9.268 1.00 90.19 168 LEU A N 1
ATOM 1350 C CA . LEU A 1 168 ? 7.921 0.566 -9.682 1.00 90.19 168 LEU A CA 1
AT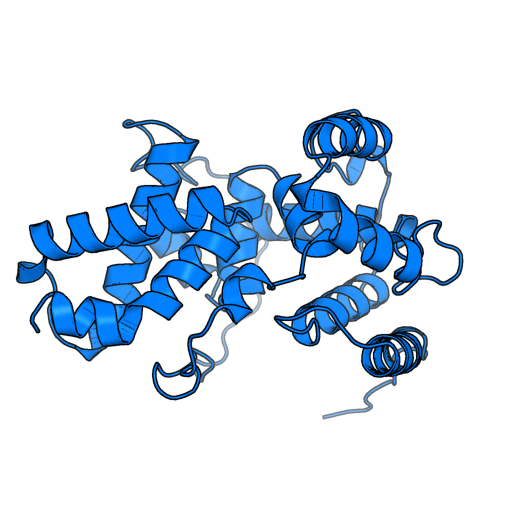OM 1351 C C . LEU A 1 168 ? 7.881 0.456 -11.210 1.00 90.19 168 LEU A C 1
ATOM 1353 O O . LEU A 1 168 ? 8.217 -0.594 -11.753 1.00 90.19 168 LEU A O 1
ATOM 1357 N N . ASP A 1 169 ? 7.549 1.539 -11.914 1.00 89.81 169 ASP A N 1
ATOM 1358 C CA . ASP A 1 169 ? 7.512 1.536 -13.377 1.00 89.81 169 ASP A CA 1
ATOM 1359 C C . ASP A 1 169 ? 8.867 1.211 -14.001 1.00 89.81 169 ASP A C 1
ATOM 1361 O O . ASP A 1 169 ? 8.948 0.379 -14.907 1.00 89.81 169 ASP A O 1
ATOM 1365 N N . ALA A 1 170 ? 9.935 1.837 -13.508 1.00 90.19 170 ALA A N 1
ATOM 1366 C CA . ALA A 1 170 ? 11.290 1.585 -13.978 1.00 90.19 170 ALA A CA 1
ATOM 1367 C C . ALA A 1 170 ? 11.683 0.114 -13.801 1.00 90.19 170 ALA A C 1
ATOM 1369 O O . ALA A 1 170 ? 12.253 -0.495 -14.706 1.00 90.19 170 ALA A O 1
ATOM 1370 N N . PHE A 1 171 ? 11.337 -0.482 -12.657 1.00 88.81 171 PHE A N 1
ATOM 1371 C CA . PHE A 1 171 ? 11.593 -1.896 -12.418 1.00 88.81 171 PHE A CA 1
ATOM 1372 C C . PHE A 1 171 ? 10.789 -2.780 -13.376 1.00 88.81 171 PHE A C 1
ATOM 1374 O O . PHE A 1 171 ? 11.365 -3.556 -14.140 1.00 88.81 171 PHE A O 1
ATOM 1381 N N . PHE A 1 172 ? 9.460 -2.655 -13.362 1.00 87.62 172 PHE A N 1
ATOM 1382 C CA . PHE A 1 172 ? 8.572 -3.550 -14.099 1.00 87.62 172 PHE A CA 1
ATOM 1383 C C . PHE A 1 172 ? 8.738 -3.427 -15.616 1.00 87.62 172 PHE A C 1
ATOM 1385 O O . PHE A 1 172 ? 8.687 -4.447 -16.305 1.00 87.62 172 PHE A O 1
ATOM 1392 N N . SER A 1 173 ? 9.002 -2.223 -16.133 1.00 89.62 173 SER A N 1
ATOM 1393 C CA . SER A 1 173 ? 9.253 -2.006 -17.564 1.00 89.62 173 SER A CA 1
ATOM 1394 C C . SER A 1 173 ? 10.501 -2.711 -18.079 1.00 89.62 173 SER A C 1
ATOM 1396 O O . SER A 1 173 ? 10.473 -3.167 -19.217 1.00 89.62 173 SER A O 1
ATOM 1398 N N . GLY A 1 174 ? 11.552 -2.839 -17.263 1.00 85.81 174 GLY A N 1
ATOM 1399 C CA . GLY A 1 174 ? 12.801 -3.505 -17.648 1.00 85.81 174 GLY A CA 1
ATOM 1400 C C . GLY A 1 174 ? 12.925 -4.968 -17.212 1.00 85.81 174 GLY A C 1
ATOM 1401 O O . GLY A 1 174 ? 13.887 -5.625 -17.597 1.00 85.81 174 GLY A O 1
ATOM 1402 N N . HIS A 1 175 ? 12.006 -5.479 -16.382 1.00 83.06 175 HIS A N 1
ATOM 1403 C CA . HIS A 1 175 ? 12.162 -6.801 -15.760 1.00 83.06 175 HIS A CA 1
ATOM 1404 C C . HIS A 1 175 ? 10.976 -7.743 -15.949 1.00 83.06 175 HIS A C 1
ATOM 1406 O O . HIS A 1 175 ? 11.194 -8.948 -15.959 1.00 83.06 175 HIS A O 1
ATOM 1412 N N . CYS A 1 176 ? 9.743 -7.263 -16.135 1.00 82.75 176 CYS A N 1
ATOM 1413 C CA . CYS A 1 176 ? 8.552 -8.121 -16.146 1.00 82.75 176 CYS A CA 1
ATOM 1414 C C . CYS A 1 176 ? 8.084 -8.498 -17.559 1.00 82.75 176 CYS A C 1
ATOM 1416 O O . CYS A 1 176 ? 7.682 -7.611 -18.317 1.00 82.75 176 CYS A O 1
ATOM 1418 N N . SER A 1 177 ? 8.071 -9.796 -17.897 1.00 80.25 177 SER A N 1
ATOM 1419 C CA . SER A 1 177 ? 7.608 -10.285 -19.214 1.00 80.25 177 SER A CA 1
ATOM 1420 C C . SER A 1 177 ? 6.146 -9.976 -19.519 1.00 80.25 177 SER A C 1
ATOM 1422 O O . SER A 1 177 ? 5.794 -9.791 -20.679 1.00 80.25 177 SER A O 1
ATOM 1424 N N . VAL A 1 178 ? 5.300 -9.852 -18.490 1.00 77.69 178 VAL A N 1
ATOM 1425 C CA . VAL A 1 178 ? 3.894 -9.446 -18.653 1.00 77.69 178 VAL A CA 1
ATOM 1426 C C . VAL A 1 178 ? 3.788 -8.011 -19.168 1.00 77.69 178 VAL A C 1
ATOM 1428 O O . VAL A 1 178 ? 2.883 -7.691 -19.928 1.00 77.69 178 VAL A O 1
ATOM 1431 N N . ILE A 1 179 ? 4.719 -7.137 -18.780 1.00 83.00 179 ILE A N 1
ATOM 1432 C CA . ILE A 1 179 ? 4.732 -5.738 -19.226 1.00 83.00 179 ILE A CA 1
ATOM 1433 C C . ILE A 1 179 ? 5.335 -5.616 -20.630 1.00 83.00 179 ILE A C 1
ATOM 1435 O O . ILE A 1 179 ? 4.810 -4.874 -21.468 1.00 83.00 179 ILE A O 1
ATOM 1439 N N . SER A 1 180 ? 6.420 -6.351 -20.882 1.00 81.12 180 SER A N 1
ATOM 1440 C CA . SER A 1 180 ? 7.103 -6.427 -22.174 1.00 81.12 180 SER A CA 1
ATOM 1441 C C . SER A 1 180 ? 7.680 -7.822 -22.374 1.00 81.12 180 SER A C 1
ATOM 1443 O O . SER A 1 180 ? 8.510 -8.252 -21.580 1.00 81.12 180 SER A O 1
ATOM 1445 N N . ALA A 1 181 ? 7.313 -8.498 -23.463 1.00 78.06 181 ALA A N 1
ATOM 1446 C CA . ALA A 1 181 ? 7.766 -9.859 -23.760 1.00 78.06 181 ALA A CA 1
ATOM 1447 C C . ALA A 1 181 ? 9.300 -10.004 -23.869 1.00 78.06 181 ALA A C 1
ATOM 1449 O O . ALA A 1 181 ? 9.819 -11.103 -23.710 1.00 78.06 181 ALA A O 1
ATOM 1450 N N . ALA A 1 182 ? 10.028 -8.906 -24.108 1.00 78.69 182 ALA A N 1
ATOM 1451 C CA . ALA A 1 182 ? 11.492 -8.889 -24.159 1.00 78.69 182 ALA A CA 1
ATOM 1452 C C . ALA A 1 182 ? 12.164 -8.936 -22.770 1.00 78.69 182 ALA A C 1
ATOM 1454 O O . ALA A 1 182 ? 13.385 -9.046 -22.680 1.00 78.69 182 ALA A O 1
ATOM 1455 N N . ASN A 1 183 ? 11.390 -8.810 -21.690 1.00 81.75 183 ASN A N 1
ATOM 1456 C CA . ASN A 1 183 ? 11.926 -8.727 -20.340 1.00 81.75 183 ASN A CA 1
ATOM 1457 C C . ASN A 1 183 ? 12.323 -10.099 -19.761 1.00 81.75 183 ASN A C 1
ATOM 1459 O O . ASN A 1 183 ? 11.675 -11.106 -20.046 1.00 81.75 183 ASN A O 1
ATOM 1463 N N . PRO A 1 184 ? 13.337 -10.137 -18.875 1.00 74.81 184 PRO A N 1
ATOM 1464 C CA . PRO A 1 184 ? 13.968 -11.379 -18.425 1.00 74.81 184 PRO A CA 1
ATOM 1465 C C . PRO A 1 184 ? 13.140 -12.237 -17.452 1.00 74.81 184 PRO A C 1
ATOM 1467 O O . PRO A 1 184 ? 13.377 -13.439 -17.359 1.00 74.81 184 PRO A O 1
ATOM 1470 N N . CYS A 1 185 ? 12.200 -11.671 -16.686 1.00 74.62 185 CYS A N 1
ATOM 1471 C CA . CYS A 1 185 ? 11.398 -12.462 -15.742 1.00 74.62 185 CYS A CA 1
ATOM 1472 C C . CYS A 1 185 ? 10.389 -13.335 -16.488 1.00 74.62 185 CYS A C 1
ATOM 1474 O O . CYS A 1 185 ? 9.646 -12.807 -17.306 1.00 74.62 185 CYS A O 1
ATOM 1476 N N . SER A 1 186 ? 10.249 -14.617 -16.136 1.00 66.62 186 SER A N 1
ATOM 1477 C CA . SER A 1 186 ? 9.075 -15.415 -16.513 1.00 66.62 186 SER A CA 1
ATOM 1478 C C . SER A 1 186 ? 8.170 -15.633 -15.301 1.00 66.62 186 SER A C 1
ATOM 1480 O O . SER A 1 186 ? 8.629 -16.008 -14.221 1.00 66.62 186 SER A O 1
ATOM 1482 N N . CYS A 1 187 ? 6.861 -15.436 -15.468 1.00 62.88 187 CYS A N 1
ATOM 1483 C CA . CYS A 1 187 ? 5.907 -15.707 -14.392 1.00 62.88 187 CYS A CA 1
ATOM 1484 C C . CYS A 1 187 ? 5.904 -17.180 -13.954 1.00 62.88 187 CYS A C 1
ATOM 1486 O O . CYS A 1 187 ? 5.596 -17.462 -12.803 1.00 62.88 187 CYS A O 1
ATOM 1488 N N . ARG A 1 188 ? 6.327 -18.109 -14.822 1.00 57.75 188 ARG A N 1
ATOM 1489 C CA . ARG A 1 188 ? 6.523 -19.527 -14.487 1.00 57.75 188 ARG A CA 1
ATOM 1490 C C . ARG A 1 188 ? 7.688 -19.747 -13.515 1.00 57.75 188 ARG A C 1
ATOM 1492 O O . ARG A 1 188 ? 7.515 -20.446 -12.523 1.00 57.75 188 ARG A O 1
ATOM 1499 N N . ALA A 1 189 ? 8.835 -19.098 -13.739 1.00 56.31 189 ALA A N 1
ATOM 1500 C CA . ALA A 1 189 ? 9.934 -19.100 -12.766 1.00 56.31 189 ALA A CA 1
ATOM 1501 C C . ALA A 1 189 ? 9.499 -18.468 -11.435 1.00 56.31 189 ALA A C 1
ATOM 1503 O O . ALA A 1 189 ? 9.952 -18.862 -10.365 1.00 56.31 189 ALA A O 1
ATOM 1504 N N . TRP A 1 190 ? 8.576 -17.509 -11.495 1.00 54.34 190 TRP A N 1
ATOM 1505 C CA . TRP A 1 190 ? 8.004 -16.876 -10.318 1.00 54.34 190 TRP A CA 1
ATOM 1506 C C . TRP A 1 190 ? 6.998 -17.773 -9.559 1.00 54.34 190 TRP A C 1
ATOM 1508 O O . TRP A 1 190 ? 7.024 -17.798 -8.330 1.00 54.34 190 TRP A O 1
ATOM 1518 N N . GLN A 1 191 ? 6.179 -18.568 -10.259 1.00 51.50 191 GLN A N 1
ATOM 1519 C CA . GLN A 1 191 ? 5.352 -19.634 -9.666 1.00 51.50 191 GLN A CA 1
ATOM 1520 C C . GLN A 1 191 ? 6.225 -20.704 -8.980 1.00 51.50 191 GLN A C 1
ATOM 1522 O O . GLN A 1 191 ? 5.960 -21.103 -7.848 1.00 51.50 191 GLN A O 1
ATOM 1527 N N . GLU A 1 192 ? 7.308 -21.149 -9.628 1.00 54.97 192 GLU A N 1
ATOM 1528 C CA . GLU A 1 192 ? 8.265 -22.102 -9.038 1.00 54.97 192 GLU A CA 1
ATOM 1529 C C . GLU A 1 192 ? 8.989 -21.518 -7.814 1.00 54.97 192 GLU A C 1
ATOM 1531 O O . GLU A 1 192 ? 9.128 -22.190 -6.791 1.00 54.97 192 GLU A O 1
ATOM 1536 N N . PHE A 1 193 ? 9.373 -20.242 -7.878 1.00 51.75 193 PHE A N 1
ATOM 1537 C CA . PHE A 1 193 ? 9.945 -19.487 -6.762 1.00 51.75 193 PHE A CA 1
ATOM 1538 C C . PHE A 1 193 ? 9.013 -19.427 -5.546 1.00 51.75 193 PHE A C 1
ATOM 1540 O O . PHE A 1 193 ? 9.467 -19.600 -4.414 1.00 51.75 193 PHE A O 1
ATOM 1547 N N . TRP A 1 194 ? 7.708 -19.228 -5.743 1.00 48.09 194 TRP A N 1
ATOM 1548 C CA . TRP A 1 194 ? 6.741 -19.222 -4.642 1.00 48.09 194 TRP A CA 1
ATOM 1549 C C . TRP A 1 194 ? 6.594 -20.573 -3.958 1.00 48.09 194 TRP A C 1
ATOM 1551 O O . TRP A 1 194 ? 6.575 -20.627 -2.728 1.00 48.09 194 TRP A O 1
ATOM 1561 N N . LYS A 1 195 ? 6.599 -21.662 -4.731 1.00 52.12 195 LYS A N 1
ATOM 1562 C CA . LYS A 1 195 ? 6.574 -23.030 -4.189 1.00 52.12 195 LYS A CA 1
ATOM 1563 C C . LYS A 1 195 ? 7.766 -23.325 -3.270 1.00 52.12 195 LYS A C 1
ATOM 1565 O O . LYS A 1 195 ? 7.678 -24.200 -2.413 1.00 52.12 195 LYS A O 1
ATOM 1570 N N . GLN A 1 196 ? 8.869 -22.587 -3.418 1.00 51.62 196 GLN A N 1
ATOM 1571 C CA . GLN A 1 196 ? 10.109 -22.772 -2.653 1.00 51.62 196 GLN A CA 1
ATOM 1572 C C . GLN A 1 196 ? 10.385 -21.656 -1.622 1.00 51.62 196 GLN A C 1
ATOM 1574 O O . GLN A 1 196 ? 11.254 -21.813 -0.763 1.00 51.62 196 GLN A O 1
ATOM 1579 N N . ARG A 1 197 ? 9.626 -20.549 -1.643 1.00 48.41 197 ARG A N 1
ATOM 1580 C CA . ARG A 1 197 ? 9.860 -19.318 -0.855 1.00 48.41 197 ARG A CA 1
ATOM 1581 C C . ARG A 1 197 ? 9.958 -19.535 0.655 1.00 48.41 197 ARG A C 1
ATOM 1583 O O . ARG A 1 197 ? 10.806 -18.922 1.299 1.00 48.41 197 ARG A O 1
ATOM 1590 N N . TYR A 1 198 ? 9.104 -20.378 1.229 1.00 48.72 198 TYR A N 1
ATOM 1591 C CA . TYR A 1 198 ? 9.146 -20.665 2.669 1.00 48.72 198 TYR A CA 1
ATOM 1592 C C . TYR A 1 198 ? 10.337 -21.542 3.057 1.00 48.72 198 TYR A C 1
ATOM 1594 O O . TYR A 1 198 ? 10.788 -21.495 4.196 1.00 48.72 198 TYR A O 1
ATOM 1602 N N . ARG A 1 199 ? 10.867 -22.319 2.107 1.00 51.31 199 ARG A N 1
ATOM 1603 C CA . ARG A 1 199 ? 11.961 -23.260 2.343 1.00 51.31 199 ARG A CA 1
ATOM 1604 C C . ARG A 1 199 ? 13.330 -22.561 2.319 1.00 51.31 199 ARG A C 1
ATOM 1606 O O . ARG A 1 199 ? 14.201 -22.949 3.087 1.00 51.31 199 ARG A O 1
ATOM 1613 N N . ASN A 1 200 ? 13.489 -21.492 1.523 1.00 50.75 200 ASN A N 1
ATOM 1614 C CA . ASN A 1 200 ? 14.802 -20.897 1.218 1.00 50.75 200 ASN A CA 1
ATOM 1615 C C . ASN A 1 200 ? 14.886 -19.364 1.440 1.00 50.75 200 ASN A C 1
ATOM 1617 O O . ASN A 1 200 ? 15.455 -18.649 0.612 1.00 50.75 200 ASN A O 1
ATOM 1621 N N . GLN A 1 201 ? 14.359 -18.820 2.549 1.00 51.69 201 GLN A N 1
ATOM 1622 C CA . GLN A 1 201 ? 14.401 -17.369 2.857 1.00 51.69 201 GLN A CA 1
ATOM 1623 C C . GLN A 1 201 ? 15.793 -16.718 2.686 1.00 51.69 201 GLN A C 1
ATOM 1625 O O . GLN A 1 201 ? 15.898 -15.556 2.284 1.00 51.69 201 GLN A O 1
ATOM 1630 N N . GLU A 1 202 ? 16.867 -17.449 2.983 1.00 53.34 202 GLU A N 1
ATOM 1631 C CA . GLU A 1 202 ? 18.240 -16.950 2.884 1.00 53.34 202 GLU A CA 1
ATOM 1632 C C . GLU A 1 202 ? 18.750 -16.859 1.438 1.00 53.34 202 GLU A C 1
ATOM 1634 O O . GLU A 1 202 ? 19.416 -15.885 1.077 1.00 53.34 202 GLU A O 1
ATOM 1639 N N . GLU A 1 203 ? 18.362 -17.794 0.567 1.00 53.47 203 GLU A N 1
ATOM 1640 C CA . GLU A 1 203 ? 18.611 -17.674 -0.875 1.00 53.47 203 GLU A CA 1
ATOM 1641 C C . GLU A 1 203 ? 17.826 -16.504 -1.470 1.00 53.47 203 GLU A C 1
ATOM 1643 O O . GLU A 1 203 ? 18.361 -15.772 -2.299 1.00 53.47 203 GLU A O 1
ATOM 1648 N N . MET A 1 204 ? 16.611 -16.229 -0.977 1.00 53.09 204 MET A N 1
ATOM 1649 C CA . MET A 1 204 ? 15.828 -15.075 -1.437 1.00 53.09 204 MET A CA 1
ATOM 1650 C C . MET A 1 204 ? 16.537 -13.746 -1.173 1.00 53.09 204 MET A C 1
ATOM 1652 O O . MET A 1 204 ? 16.501 -12.853 -2.020 1.00 53.09 204 MET A O 1
ATOM 1656 N N . ARG A 1 205 ? 17.178 -13.592 -0.006 1.00 54.75 205 ARG A N 1
ATOM 1657 C CA . ARG A 1 205 ? 17.959 -12.384 0.308 1.00 54.75 205 ARG A CA 1
ATOM 1658 C C . ARG A 1 205 ? 19.128 -12.225 -0.666 1.00 54.75 205 ARG A C 1
ATOM 1660 O O . ARG A 1 205 ? 19.349 -11.116 -1.149 1.00 54.75 205 ARG A O 1
ATOM 1667 N N . LYS A 1 206 ? 19.809 -13.326 -1.005 1.00 54.53 206 LYS A N 1
ATOM 1668 C CA . LYS A 1 206 ? 20.926 -13.350 -1.965 1.00 54.53 206 LYS A CA 1
ATOM 1669 C C . LYS A 1 206 ? 20.468 -13.033 -3.393 1.00 54.53 206 LYS A C 1
ATOM 1671 O O . LYS A 1 206 ? 21.046 -12.155 -4.025 1.00 54.53 206 LYS A O 1
ATOM 1676 N N . SER A 1 207 ? 19.395 -13.655 -3.883 1.00 55.81 207 SER A N 1
ATOM 1677 C CA . SER A 1 207 ? 18.844 -13.370 -5.217 1.00 55.81 207 SER A CA 1
ATOM 1678 C C . SER A 1 207 ? 18.285 -11.951 -5.324 1.00 55.81 207 SER A C 1
ATOM 1680 O O . SER A 1 207 ? 18.486 -11.278 -6.330 1.00 55.81 207 SER A O 1
ATOM 1682 N N . ALA A 1 208 ? 17.627 -11.440 -4.280 1.00 55.12 208 ALA A N 1
ATOM 1683 C CA . ALA A 1 208 ? 17.131 -10.069 -4.297 1.00 55.12 208 ALA A CA 1
ATOM 1684 C C . ALA A 1 208 ? 18.268 -9.032 -4.294 1.00 55.12 208 ALA A C 1
ATOM 1686 O O . ALA A 1 208 ? 18.117 -7.991 -4.926 1.00 55.12 208 ALA A O 1
ATOM 1687 N N . ALA A 1 209 ? 19.400 -9.326 -3.645 1.00 56.50 209 ALA A N 1
ATOM 1688 C CA . ALA A 1 209 ? 20.607 -8.502 -3.720 1.00 56.50 209 ALA A CA 1
ATOM 1689 C C . ALA A 1 209 ? 21.260 -8.528 -5.117 1.00 56.50 209 ALA A C 1
ATOM 1691 O O . ALA A 1 209 ? 21.873 -7.548 -5.519 1.00 56.50 209 ALA A O 1
ATOM 1692 N N . GLN A 1 210 ? 21.096 -9.605 -5.892 1.00 60.66 210 GLN A N 1
ATOM 1693 C CA . GLN A 1 210 ? 21.552 -9.646 -7.290 1.00 60.66 210 GLN A CA 1
ATOM 1694 C C . GLN A 1 210 ? 20.672 -8.794 -8.216 1.00 60.66 210 GLN A C 1
ATOM 1696 O O . GLN A 1 210 ? 21.177 -8.167 -9.142 1.00 60.66 210 GLN A O 1
ATOM 1701 N N . VAL A 1 211 ? 19.359 -8.761 -7.970 1.00 61.38 211 VAL A N 1
ATOM 1702 C CA . VAL A 1 211 ? 18.402 -8.002 -8.797 1.00 61.38 211 VAL A CA 1
ATOM 1703 C C . VAL A 1 211 ? 18.378 -6.513 -8.420 1.00 61.38 211 VAL A C 1
ATOM 1705 O O . VAL A 1 211 ? 18.203 -5.658 -9.289 1.00 61.38 211 VAL A O 1
ATOM 1708 N N . ILE A 1 212 ? 18.561 -6.190 -7.135 1.00 63.06 212 ILE A N 1
ATOM 1709 C CA . ILE A 1 212 ? 18.571 -4.821 -6.597 1.00 63.06 212 ILE A CA 1
ATOM 1710 C C . ILE A 1 212 ? 19.792 -4.672 -5.671 1.00 63.06 212 ILE A C 1
ATOM 1712 O O . ILE A 1 212 ? 19.656 -4.841 -4.454 1.00 63.06 212 ILE A O 1
ATOM 1716 N N . PRO A 1 213 ? 20.980 -4.369 -6.232 1.00 57.75 213 PRO A N 1
ATOM 1717 C CA . PRO A 1 213 ? 22.238 -4.305 -5.480 1.00 57.75 213 PRO A CA 1
ATOM 1718 C C . PRO A 1 213 ? 22.224 -3.270 -4.354 1.00 57.75 213 PRO A C 1
ATOM 1720 O O . PRO A 1 213 ? 22.707 -3.543 -3.259 1.00 57.75 213 PRO A O 1
ATOM 1723 N N . ASP A 1 214 ? 21.581 -2.125 -4.592 1.00 61.66 214 ASP A N 1
ATOM 1724 C CA . ASP A 1 214 ? 21.531 -0.998 -3.650 1.00 61.66 214 ASP A CA 1
ATOM 1725 C C . ASP A 1 214 ? 20.447 -1.169 -2.567 1.00 61.66 214 ASP A C 1
ATOM 1727 O O . ASP A 1 214 ? 20.255 -0.317 -1.702 1.00 61.66 214 ASP A O 1
ATOM 1731 N N . GLY A 1 215 ? 19.701 -2.279 -2.601 1.00 68.94 215 GLY A N 1
ATOM 1732 C CA . GLY A 1 215 ? 18.668 -2.616 -1.620 1.00 68.94 215 GLY A CA 1
ATOM 1733 C C . GLY A 1 215 ? 17.346 -1.851 -1.762 1.00 68.94 215 GLY A C 1
ATOM 1734 O O . GLY A 1 215 ? 16.326 -2.368 -1.288 1.00 68.94 215 GLY A O 1
ATOM 1735 N N . THR A 1 216 ? 17.332 -0.707 -2.452 1.00 74.75 216 THR A N 1
ATOM 1736 C CA . THR A 1 216 ? 16.153 0.118 -2.762 1.00 74.75 216 THR A CA 1
ATOM 1737 C C . THR A 1 216 ? 15.984 0.354 -4.266 1.00 74.75 216 THR A C 1
ATOM 1739 O O . THR A 1 216 ? 16.920 0.213 -5.051 1.00 74.75 216 THR A O 1
ATOM 1742 N N . LEU A 1 217 ? 14.761 0.681 -4.693 1.00 80.75 217 LEU A N 1
ATOM 1743 C CA . LEU A 1 217 ? 14.489 1.101 -6.067 1.00 80.75 217 LEU A CA 1
ATOM 1744 C C . LEU A 1 217 ? 14.859 2.575 -6.254 1.00 80.75 217 LEU A C 1
ATOM 1746 O O . LEU A 1 217 ? 14.438 3.428 -5.469 1.00 80.75 217 LEU A O 1
ATOM 1750 N N . ASP A 1 218 ? 15.581 2.860 -7.335 1.00 83.62 218 ASP A N 1
ATOM 1751 C CA . ASP A 1 218 ? 15.861 4.216 -7.801 1.00 83.62 218 ASP A CA 1
ATOM 1752 C C . ASP A 1 218 ? 15.733 4.291 -9.331 1.00 83.62 218 ASP A C 1
ATOM 1754 O O . ASP A 1 218 ? 16.528 3.717 -10.079 1.00 83.62 218 ASP A O 1
ATOM 1758 N N . TRP A 1 219 ? 14.718 5.003 -9.818 1.00 84.50 219 TRP A N 1
ATOM 1759 C CA . TRP A 1 219 ? 14.468 5.166 -11.247 1.00 84.50 219 TRP A CA 1
ATOM 1760 C C . TRP A 1 219 ? 15.501 6.074 -11.934 1.00 84.50 219 TRP A C 1
ATOM 1762 O O . TRP A 1 219 ? 15.675 5.968 -13.154 1.00 84.50 219 TRP A O 1
ATOM 1772 N N . HIS A 1 220 ? 16.203 6.939 -11.187 1.00 82.56 220 HIS A N 1
ATOM 1773 C CA . HIS A 1 220 ? 17.234 7.824 -11.733 1.00 82.56 220 HIS A CA 1
ATOM 1774 C C . HIS A 1 220 ? 18.456 7.033 -12.197 1.00 82.56 220 HIS A C 1
ATOM 1776 O O . HIS A 1 220 ? 18.945 7.269 -13.305 1.00 82.56 220 HIS A O 1
ATOM 1782 N N . THR A 1 221 ? 18.904 6.046 -11.414 1.00 81.06 221 THR A N 1
ATOM 1783 C CA . THR A 1 221 ? 20.020 5.160 -11.804 1.00 81.06 221 THR A CA 1
ATOM 1784 C C . THR A 1 221 ? 19.700 4.386 -13.084 1.00 81.06 221 THR A C 1
ATOM 1786 O O . THR A 1 221 ? 20.565 4.186 -13.936 1.00 81.06 221 THR A O 1
ATOM 1789 N N . LYS A 1 222 ? 18.426 4.022 -13.272 1.00 79.12 222 LYS A N 1
ATOM 1790 C CA . LYS A 1 222 ? 17.914 3.350 -14.474 1.00 79.12 222 LYS A CA 1
ATOM 1791 C C . LYS A 1 222 ? 17.615 4.303 -15.637 1.00 79.12 222 LYS A C 1
ATOM 1793 O O . LYS A 1 222 ? 17.233 3.832 -16.704 1.00 79.12 222 LYS A O 1
ATOM 1798 N N . LYS A 1 223 ? 17.774 5.623 -15.454 1.00 86.00 223 LYS A N 1
ATOM 1799 C CA . LYS A 1 223 ? 17.442 6.676 -16.436 1.00 86.00 223 LYS A CA 1
ATOM 1800 C C . LYS A 1 223 ? 16.024 6.535 -17.012 1.00 86.00 223 LYS A C 1
ATOM 1802 O O . LYS A 1 223 ? 15.780 6.878 -18.171 1.00 86.00 223 LYS A O 1
ATOM 1807 N N . TYR A 1 224 ? 15.089 6.023 -16.212 1.00 87.88 224 TYR A N 1
ATOM 1808 C CA . TYR A 1 224 ? 13.719 5.783 -16.655 1.00 87.88 224 TYR A CA 1
ATOM 1809 C C . TYR A 1 224 ? 12.969 7.106 -16.852 1.00 87.88 224 TYR A C 1
ATOM 1811 O O . TYR A 1 224 ? 13.065 8.023 -16.033 1.00 87.88 224 TYR A O 1
ATOM 1819 N N . ARG A 1 225 ? 12.188 7.189 -17.933 1.00 86.69 225 ARG A N 1
ATOM 1820 C CA . ARG A 1 225 ? 11.256 8.290 -18.204 1.00 86.69 225 ARG A CA 1
ATOM 1821 C C . ARG A 1 225 ? 9.833 7.765 -18.130 1.00 86.69 225 ARG A C 1
ATOM 1823 O O . ARG A 1 225 ? 9.567 6.666 -18.610 1.00 86.69 225 ARG A O 1
ATOM 1830 N N . PHE A 1 226 ? 8.937 8.560 -17.549 1.00 87.06 226 PHE A N 1
ATOM 1831 C CA . PHE A 1 226 ? 7.538 8.180 -17.398 1.00 87.06 226 PHE A CA 1
ATOM 1832 C C . PHE A 1 226 ? 6.934 7.761 -18.742 1.00 87.06 226 PHE A C 1
ATOM 1834 O O . PHE A 1 226 ? 7.044 8.480 -19.735 1.00 87.06 226 PHE A O 1
ATOM 1841 N N . ASN A 1 227 ? 6.283 6.601 -18.747 1.00 84.88 227 ASN A N 1
ATOM 1842 C CA . ASN A 1 227 ? 5.578 6.073 -19.899 1.00 84.88 227 ASN A CA 1
ATOM 1843 C C . ASN A 1 227 ? 4.137 5.717 -19.481 1.00 84.88 227 ASN A C 1
ATOM 1845 O O . ASN A 1 227 ? 3.946 4.789 -18.685 1.00 84.88 227 ASN A O 1
ATOM 1849 N N . PRO A 1 228 ? 3.113 6.416 -20.007 1.00 81.25 228 PRO A N 1
ATOM 1850 C CA . PRO A 1 228 ? 1.725 6.200 -19.605 1.00 81.25 228 PRO A CA 1
ATOM 1851 C C . PRO A 1 228 ? 1.209 4.802 -19.970 1.00 81.25 228 PRO A C 1
ATOM 1853 O O . PRO A 1 228 ? 0.413 4.238 -19.221 1.00 81.25 228 PRO A O 1
ATOM 1856 N N . ALA A 1 229 ? 1.701 4.196 -21.056 1.00 81.69 229 ALA A N 1
ATOM 1857 C CA . ALA A 1 229 ? 1.328 2.834 -21.429 1.00 81.69 229 ALA A CA 1
ATOM 1858 C C . ALA A 1 229 ? 1.878 1.814 -20.421 1.00 81.69 229 ALA A C 1
ATOM 1860 O O . ALA A 1 229 ? 1.148 0.934 -19.974 1.00 81.69 229 ALA A O 1
ATOM 1861 N N . VAL A 1 230 ? 3.139 1.967 -19.996 1.00 85.06 230 VAL A N 1
ATOM 1862 C CA . VAL A 1 230 ? 3.739 1.132 -18.938 1.00 85.06 230 VAL A CA 1
ATOM 1863 C C . VAL A 1 230 ? 2.955 1.272 -17.634 1.00 85.06 230 VAL A C 1
ATOM 1865 O O . VAL A 1 230 ? 2.571 0.263 -17.043 1.00 85.06 230 VAL A O 1
ATOM 1868 N N . ARG A 1 231 ? 2.657 2.508 -17.211 1.00 85.06 231 ARG A N 1
ATOM 1869 C CA . ARG A 1 231 ? 1.849 2.773 -16.012 1.00 85.06 231 ARG A CA 1
ATOM 1870 C C . ARG A 1 231 ? 0.483 2.097 -16.095 1.00 85.06 231 ARG A C 1
ATOM 1872 O O . ARG A 1 231 ? 0.063 1.471 -15.125 1.00 85.06 231 ARG A O 1
ATOM 1879 N N . GLY A 1 232 ? -0.203 2.224 -17.232 1.00 79.12 232 GLY A N 1
ATOM 1880 C CA . GLY A 1 232 ? -1.510 1.610 -17.461 1.00 79.12 232 GLY A CA 1
ATOM 1881 C C . GLY A 1 232 ? -1.460 0.091 -17.309 1.00 79.12 232 GLY A C 1
ATOM 1882 O O . GLY A 1 232 ? -2.254 -0.475 -16.561 1.00 79.12 232 GLY A O 1
ATOM 1883 N N . LYS A 1 233 ? -0.461 -0.555 -17.921 1.00 83.19 233 LYS A N 1
ATOM 1884 C CA . LYS A 1 233 ? -0.230 -2.002 -17.805 1.00 83.19 233 LYS A CA 1
ATOM 1885 C C . LYS A 1 233 ? 0.036 -2.445 -16.366 1.00 83.19 233 LYS A C 1
ATOM 1887 O O . LYS A 1 233 ? -0.536 -3.433 -15.922 1.00 83.19 233 LYS A O 1
ATOM 1892 N N . ILE A 1 234 ? 0.869 -1.715 -15.623 1.00 83.06 234 ILE A N 1
ATOM 1893 C CA . ILE A 1 234 ? 1.183 -2.034 -14.220 1.00 83.06 234 ILE A CA 1
ATOM 1894 C C . ILE A 1 234 ? -0.046 -1.848 -13.329 1.00 83.06 234 ILE A C 1
ATOM 1896 O O . ILE A 1 234 ? -0.326 -2.705 -12.493 1.00 83.06 234 ILE A O 1
ATOM 1900 N N . ARG A 1 235 ? -0.808 -0.764 -13.524 1.00 79.69 235 ARG A N 1
ATOM 1901 C CA . ARG A 1 235 ? -2.062 -0.523 -12.798 1.00 79.69 235 ARG A CA 1
ATOM 1902 C C . ARG A 1 235 ? -3.073 -1.632 -13.072 1.00 79.69 235 ARG A C 1
ATOM 1904 O O . ARG A 1 235 ? -3.683 -2.128 -12.132 1.00 79.69 235 ARG A O 1
ATOM 1911 N N . TYR A 1 236 ? -3.218 -2.033 -14.334 1.00 78.94 236 TYR A N 1
ATOM 1912 C CA . TYR A 1 236 ? -4.091 -3.135 -14.727 1.00 78.94 236 TYR A CA 1
ATOM 1913 C C . TYR A 1 236 ? -3.651 -4.450 -14.080 1.00 78.94 236 TYR A C 1
ATOM 1915 O O . TYR A 1 236 ? -4.466 -5.116 -13.448 1.00 78.94 236 TYR A O 1
ATOM 1923 N N . LEU A 1 237 ? -2.359 -4.783 -14.186 1.00 76.81 237 LEU A N 1
ATOM 1924 C CA . LEU A 1 237 ? -1.774 -5.983 -13.594 1.00 76.81 237 LEU A CA 1
ATOM 1925 C C . LEU A 1 237 ? -2.034 -6.044 -12.089 1.00 76.81 237 LEU A C 1
ATOM 1927 O O . LEU A 1 237 ? -2.455 -7.082 -11.602 1.00 76.81 237 LEU A O 1
ATOM 1931 N N . TYR A 1 238 ? -1.808 -4.943 -11.371 1.00 75.81 238 TYR A N 1
ATOM 1932 C CA . TYR A 1 238 ? -2.073 -4.866 -9.937 1.00 75.81 238 TYR A CA 1
ATOM 1933 C C . TYR A 1 238 ? -3.565 -5.027 -9.615 1.00 75.81 238 TYR A C 1
ATOM 1935 O O . TYR A 1 238 ? -3.917 -5.850 -8.778 1.00 75.81 238 TYR A O 1
ATOM 1943 N N . ALA A 1 239 ? -4.442 -4.294 -10.309 1.00 72.88 239 ALA A N 1
ATOM 1944 C CA . ALA A 1 239 ? -5.886 -4.323 -10.064 1.00 72.88 239 ALA A CA 1
ATOM 1945 C C . ALA A 1 239 ? -6.535 -5.691 -10.343 1.00 72.88 239 ALA A C 1
ATOM 1947 O O . ALA A 1 239 ? -7.596 -5.981 -9.804 1.00 72.88 239 ALA A O 1
ATOM 1948 N N . HIS A 1 240 ? -5.910 -6.516 -11.186 1.00 73.19 240 HIS A N 1
ATOM 1949 C CA . HIS A 1 240 ? -6.405 -7.847 -11.545 1.00 73.19 240 HIS A CA 1
ATOM 1950 C C . HIS A 1 240 ? -5.563 -8.976 -10.944 1.00 73.19 240 HIS A C 1
ATOM 1952 O O . HIS A 1 240 ? -5.808 -10.142 -11.268 1.00 73.19 240 HIS A O 1
ATOM 1958 N N . MET A 1 241 ? -4.564 -8.652 -10.113 1.00 69.69 241 MET A N 1
ATOM 1959 C CA . MET A 1 241 ? -3.728 -9.651 -9.457 1.00 69.69 241 MET A CA 1
ATOM 1960 C C . MET A 1 241 ? -4.574 -10.400 -8.427 1.00 69.69 241 MET A C 1
ATOM 1962 O O . MET A 1 241 ? -5.147 -9.762 -7.544 1.00 69.69 241 MET A O 1
ATOM 1966 N N . PRO A 1 242 ? -4.709 -11.728 -8.553 1.00 60.00 242 PRO A N 1
ATOM 1967 C CA . PRO A 1 242 ? -5.567 -12.488 -7.679 1.00 60.00 242 PRO A CA 1
ATOM 1968 C C . PRO A 1 242 ? -4.927 -12.555 -6.303 1.00 60.00 242 PRO A C 1
ATOM 1970 O O . PRO A 1 242 ? -3.713 -12.668 -6.154 1.00 60.00 242 PRO A O 1
ATOM 1973 N N . GLU A 1 243 ? -5.777 -12.574 -5.289 1.00 52.72 243 GLU A N 1
ATOM 1974 C CA . GLU A 1 243 ? -5.359 -12.772 -3.905 1.00 52.72 243 GLU A CA 1
ATOM 1975 C C . GLU A 1 243 ? -4.832 -14.188 -3.627 1.00 52.72 243 GLU A C 1
ATOM 1977 O O . GLU A 1 243 ? -4.515 -14.498 -2.493 1.00 52.72 243 GLU A O 1
ATOM 1982 N N . LYS A 1 244 ? -4.746 -15.073 -4.623 1.00 55.97 244 LYS A N 1
ATOM 1983 C CA . LYS A 1 244 ? -4.206 -16.437 -4.514 1.00 55.97 244 LYS A CA 1
ATOM 1984 C C . LYS A 1 244 ? -3.262 -16.718 -5.675 1.00 55.97 244 LYS A C 1
ATOM 1986 O O . LYS A 1 244 ? -3.252 -15.958 -6.640 1.00 55.97 244 LYS A O 1
ATOM 1991 N N . GLU A 1 245 ? -2.495 -17.812 -5.603 1.00 57.44 245 GLU A N 1
ATOM 1992 C CA . GLU A 1 245 ? -1.651 -18.266 -6.721 1.00 57.44 245 GLU A CA 1
ATOM 1993 C C . GLU A 1 245 ? -2.466 -18.280 -8.027 1.00 57.44 245 GLU A C 1
ATOM 1995 O O . GLU A 1 245 ? -3.457 -19.012 -8.119 1.00 57.44 245 GLU A O 1
ATOM 2000 N N . PRO A 1 246 ? -2.093 -17.466 -9.031 1.00 63.09 246 PRO A N 1
ATOM 2001 C CA . PRO A 1 246 ? -2.837 -17.432 -10.273 1.00 63.09 246 PRO A CA 1
ATOM 2002 C C . PRO A 1 246 ? -2.650 -18.746 -11.029 1.00 63.09 246 PRO A C 1
ATOM 2004 O O . PRO A 1 246 ? -1.521 -19.214 -11.221 1.00 63.09 246 PRO A O 1
ATOM 2007 N N . ASP A 1 247 ? -3.753 -19.314 -11.511 1.00 65.00 247 ASP A N 1
ATOM 2008 C CA . ASP A 1 247 ? -3.700 -20.471 -12.392 1.00 65.00 247 ASP A CA 1
ATOM 2009 C C . ASP A 1 247 ? -3.144 -20.093 -13.780 1.00 65.00 247 ASP A C 1
ATOM 2011 O O . ASP A 1 247 ? -2.997 -18.924 -14.153 1.00 65.00 247 ASP A O 1
ATOM 2015 N N . GLU A 1 248 ? -2.806 -21.102 -14.584 1.00 67.75 248 GLU A N 1
ATOM 2016 C CA . GLU A 1 248 ? -2.261 -20.875 -15.927 1.00 67.75 248 GLU A CA 1
ATOM 2017 C C . GLU A 1 248 ? -3.236 -20.087 -16.826 1.00 67.75 248 GLU A C 1
ATOM 2019 O O . GLU A 1 248 ? -2.813 -19.338 -17.710 1.00 67.75 248 GLU A O 1
ATOM 2024 N N . LYS A 1 249 ? -4.549 -20.219 -16.588 1.00 75.81 249 LYS A N 1
ATOM 2025 C CA . LYS A 1 249 ? -5.587 -19.508 -17.342 1.00 75.81 249 LYS A CA 1
ATOM 2026 C C . LYS A 1 249 ? -5.559 -18.011 -17.046 1.00 75.81 249 LYS A C 1
ATOM 2028 O O . LYS A 1 249 ? -5.659 -17.217 -17.980 1.00 75.81 249 LYS A O 1
ATOM 2033 N N . TRP A 1 250 ? -5.379 -17.622 -15.784 1.00 77.94 250 TRP A N 1
ATOM 2034 C CA . TRP A 1 250 ? -5.223 -16.228 -15.387 1.00 77.94 250 TRP A CA 1
ATOM 2035 C C . TRP A 1 250 ? -4.017 -15.600 -16.080 1.00 77.94 250 TRP A C 1
ATOM 2037 O O . TRP A 1 250 ? -4.151 -14.547 -16.702 1.00 77.94 250 TRP A O 1
ATOM 2047 N N . PHE A 1 251 ? -2.861 -16.274 -16.061 1.00 70.75 251 PHE A N 1
ATOM 2048 C CA . PHE A 1 251 ? -1.659 -15.759 -16.721 1.00 70.75 251 PHE A CA 1
ATOM 2049 C C . PHE A 1 251 ? -1.867 -15.560 -18.222 1.00 70.75 251 PHE A C 1
ATOM 2051 O O . PHE A 1 251 ? -1.495 -14.510 -18.741 1.00 70.75 251 PHE A O 1
ATOM 2058 N N . LYS A 1 252 ? -2.508 -16.514 -18.912 1.00 73.00 252 LYS A N 1
ATOM 2059 C CA . LYS A 1 252 ? -2.856 -16.367 -20.336 1.00 73.00 252 LYS A CA 1
ATOM 2060 C C . LYS A 1 252 ? -3.749 -15.148 -20.572 1.00 73.00 252 LYS A C 1
ATOM 2062 O O . LYS A 1 252 ? -3.384 -14.286 -21.366 1.00 73.00 252 LYS A O 1
ATOM 2067 N N . LYS A 1 253 ? -4.836 -15.008 -19.803 1.00 79.06 253 LYS A N 1
ATOM 2068 C CA . LYS A 1 253 ? -5.768 -13.871 -19.895 1.00 79.06 253 LYS A CA 1
ATOM 2069 C C . LYS A 1 253 ? -5.073 -12.522 -19.679 1.00 79.06 253 LYS A C 1
ATOM 2071 O O . LYS A 1 253 ? -5.334 -11.557 -20.397 1.00 79.06 253 LYS A O 1
ATOM 2076 N N . ILE A 1 254 ? -4.189 -12.439 -18.689 1.00 77.69 254 ILE A N 1
ATOM 2077 C CA . ILE A 1 254 ? -3.443 -11.214 -18.385 1.00 77.69 254 ILE A CA 1
ATOM 2078 C C . ILE A 1 254 ? -2.431 -10.897 -19.475 1.00 77.69 254 ILE A C 1
ATOM 2080 O O . ILE A 1 254 ? -2.363 -9.750 -19.903 1.00 77.69 254 ILE A O 1
ATOM 2084 N N . ILE A 1 255 ? -1.665 -11.884 -19.944 1.00 71.81 255 ILE A N 1
ATOM 2085 C CA . ILE A 1 255 ? -0.695 -11.682 -21.025 1.00 71.81 255 ILE A CA 1
ATOM 2086 C C . ILE A 1 255 ? -1.417 -11.198 -22.280 1.00 71.81 255 ILE A C 1
ATOM 2088 O O . ILE A 1 255 ? -0.969 -10.222 -22.874 1.00 71.81 255 ILE A O 1
ATOM 2092 N N . GLU A 1 256 ? -2.546 -11.804 -22.644 1.00 77.00 256 GLU A N 1
ATOM 2093 C CA . GLU A 1 256 ? -3.379 -11.353 -23.763 1.00 77.00 256 GLU A CA 1
ATOM 2094 C C . GLU A 1 256 ? -3.826 -9.900 -23.565 1.00 77.00 256 GLU A C 1
ATOM 2096 O O . GLU A 1 256 ? -3.604 -9.064 -24.434 1.00 77.00 256 GLU A O 1
ATOM 2101 N N . THR A 1 257 ? -4.363 -9.554 -22.393 1.00 75.38 257 THR A N 1
ATOM 2102 C CA . THR A 1 257 ? -4.916 -8.212 -22.142 1.00 75.38 25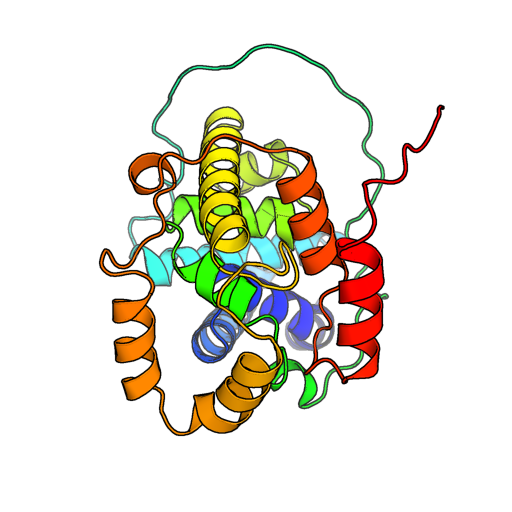7 THR A CA 1
ATOM 2103 C C . THR A 1 257 ? -3.842 -7.121 -22.056 1.00 75.38 257 THR A C 1
ATOM 2105 O O . THR A 1 257 ? -4.031 -6.015 -22.556 1.00 75.38 257 THR A O 1
ATOM 2108 N N . VAL A 1 258 ? -2.696 -7.417 -21.440 1.00 69.06 258 VAL A N 1
ATOM 2109 C CA . VAL A 1 258 ? -1.594 -6.466 -21.219 1.00 69.06 258 VAL A CA 1
ATOM 2110 C C . VAL A 1 258 ? -0.679 -6.351 -22.450 1.00 69.06 258 VAL A C 1
ATOM 2112 O O . VAL A 1 258 ? -0.009 -5.327 -22.633 1.00 69.06 258 VAL A O 1
ATOM 2115 N N . SER A 1 259 ? -0.639 -7.372 -23.314 1.00 59.25 259 SER A N 1
ATOM 2116 C CA . SER A 1 259 ? 0.150 -7.357 -24.559 1.00 59.25 259 SER A CA 1
ATOM 2117 C C . SER A 1 259 ? -0.580 -6.711 -25.733 1.00 59.25 259 SER A C 1
ATOM 2119 O O . SER A 1 259 ? 0.082 -6.296 -26.685 1.00 59.25 259 SER A O 1
ATOM 2121 N N . LEU A 1 260 ? -1.908 -6.583 -25.673 1.00 50.22 260 LEU A N 1
ATOM 2122 C CA . LEU A 1 260 ? -2.656 -5.822 -26.668 1.00 50.22 260 LEU A CA 1
ATOM 2123 C C . LEU A 1 260 ? -2.225 -4.342 -26.630 1.00 50.22 260 LEU A C 1
ATOM 2125 O O . LEU A 1 260 ? -2.003 -3.787 -25.547 1.00 50.22 260 LEU A O 1
ATOM 2129 N N . PRO A 1 261 ? -2.069 -3.683 -27.796 1.00 43.31 261 PRO A N 1
ATOM 2130 C CA . PRO A 1 261 ? -1.864 -2.239 -27.832 1.00 43.31 261 PRO A CA 1
ATOM 2131 C C . PRO A 1 261 ? -3.016 -1.558 -27.079 1.00 43.31 261 PRO A C 1
ATOM 2133 O O . PRO A 1 261 ? -4.127 -2.097 -27.089 1.00 43.31 261 PRO A O 1
ATOM 2136 N N . PRO A 1 262 ? -2.771 -0.415 -26.403 1.00 43.12 262 PRO A N 1
ATOM 2137 C CA . PRO A 1 262 ? -3.822 0.276 -25.669 1.00 43.12 262 PRO A CA 1
ATOM 2138 C C . PRO A 1 262 ? -4.998 0.465 -26.617 1.00 43.12 262 PRO A C 1
ATOM 2140 O O . PRO A 1 262 ? -4.851 1.106 -27.659 1.00 43.12 262 PRO A O 1
ATOM 2143 N N . GLN A 1 263 ? -6.140 -0.145 -26.291 1.00 40.53 263 GLN A N 1
ATOM 2144 C CA . GLN A 1 263 ? -7.352 0.162 -27.022 1.00 40.53 263 GLN A CA 1
ATOM 2145 C C . GLN A 1 263 ? -7.581 1.647 -26.797 1.00 40.53 263 GLN A C 1
ATOM 2147 O O . GLN A 1 263 ? -7.766 2.090 -25.663 1.00 40.53 263 GLN A O 1
ATOM 2152 N N . THR A 1 264 ? -7.474 2.424 -27.870 1.00 34.03 264 THR A N 1
ATOM 2153 C CA . THR A 1 264 ? -8.013 3.772 -27.931 1.00 34.03 264 THR A CA 1
ATOM 2154 C C . THR A 1 264 ? -9.486 3.649 -27.585 1.00 34.03 264 THR A C 1
ATOM 2156 O O . THR A 1 264 ? -10.313 3.366 -28.451 1.00 34.03 264 THR A O 1
ATOM 2159 N N . THR A 1 265 ? -9.821 3.820 -26.311 1.00 32.97 265 THR A N 1
ATOM 2160 C CA . THR A 1 265 ? -11.171 4.183 -25.919 1.00 32.97 265 THR A CA 1
ATOM 2161 C C . THR A 1 265 ? -11.374 5.582 -26.469 1.00 32.97 265 THR A C 1
ATOM 2163 O O . THR A 1 265 ? -10.973 6.580 -25.873 1.00 32.97 265 THR A O 1
ATOM 2166 N N . SER A 1 266 ? -11.892 5.617 -27.693 1.00 28.53 266 SER A N 1
ATOM 2167 C CA . SER A 1 266 ? -12.565 6.773 -28.248 1.00 28.53 266 SER A CA 1
ATOM 2168 C C . SER A 1 266 ? -13.648 7.186 -27.253 1.00 28.53 266 SER A C 1
ATOM 2170 O O . SER A 1 266 ? -14.512 6.374 -26.948 1.00 28.53 266 SER A O 1
ATOM 2172 N N . SER A 1 267 ? -13.549 8.428 -26.782 1.00 31.66 267 SER A N 1
ATOM 2173 C CA . SER A 1 267 ? -14.647 9.320 -26.382 1.00 31.66 267 SER A CA 1
ATOM 2174 C C . SER A 1 267 ? -15.672 8.812 -25.353 1.00 31.66 267 SER A C 1
ATOM 2176 O O . SER A 1 267 ? -16.473 7.931 -25.655 1.00 31.66 267 SER A O 1
ATOM 2178 N N . LEU A 1 268 ? -15.765 9.494 -24.206 1.00 28.11 268 LEU A N 1
ATOM 2179 C CA . LEU A 1 268 ? -16.831 10.465 -23.883 1.00 28.11 268 LEU A CA 1
ATOM 2180 C C . LEU A 1 268 ? -16.536 11.156 -22.545 1.00 28.11 268 LEU A C 1
ATOM 2182 O O . LEU A 1 268 ? -16.104 10.453 -21.606 1.00 28.11 268 LEU A O 1
#